Protein AF-A0A1D8AYX7-F1 (afdb_monomer_lite)

pLDDT: mean 80.93, std 10.7, range [40.56, 95.06]

Structure (mmCIF, N/CA/C/O backbone):
data_AF-A0A1D8AYX7-F1
#
_entry.id   AF-A0A1D8AYX7-F1
#
loop_
_atom_site.group_PDB
_atom_site.id
_atom_site.type_symbol
_atom_site.label_atom_id
_atom_site.label_alt_id
_atom_site.label_comp_id
_atom_site.label_asym_id
_atom_site.label_entity_id
_atom_site.label_seq_id
_atom_site.pdbx_PDB_ins_code
_atom_site.Cartn_x
_atom_site.Cartn_y
_atom_site.Cartn_z
_atom_site.occupancy
_atom_site.B_iso_or_equiv
_atom_site.auth_seq_id
_atom_site.auth_comp_id
_atom_site.auth_asym_id
_atom_site.auth_atom_id
_atom_site.pdbx_PDB_model_num
ATOM 1 N N . MET A 1 1 ? 74.520 3.788 -42.242 1.00 41.12 1 MET A N 1
ATOM 2 C CA . MET A 1 1 ? 73.104 3.760 -42.666 1.00 41.12 1 MET A CA 1
ATOM 3 C C . MET A 1 1 ? 72.416 4.980 -42.078 1.00 41.12 1 MET A C 1
ATOM 5 O O . MET A 1 1 ? 72.178 5.016 -40.881 1.00 41.12 1 MET A O 1
ATOM 9 N N . SER A 1 2 ? 72.250 6.028 -42.887 1.00 40.56 2 SER A N 1
ATOM 10 C CA . SER A 1 2 ? 71.724 7.325 -42.449 1.00 40.56 2 SER A CA 1
ATOM 11 C C . SER A 1 2 ? 70.197 7.287 -42.469 1.00 40.56 2 SER A C 1
ATOM 13 O O . SER A 1 2 ? 69.598 7.202 -43.539 1.00 40.56 2 SER A O 1
ATOM 15 N N . THR A 1 3 ? 69.560 7.305 -41.300 1.00 48.16 3 THR A N 1
ATOM 16 C CA . THR A 1 3 ? 68.116 7.530 -41.184 1.00 48.16 3 THR A CA 1
ATOM 17 C C . THR A 1 3 ? 67.855 9.008 -41.461 1.00 48.16 3 THR A C 1
ATOM 19 O O . THR A 1 3 ? 68.139 9.860 -40.616 1.00 48.16 3 THR A O 1
ATOM 22 N N . ALA A 1 4 ? 67.376 9.324 -42.665 1.00 55.97 4 ALA A N 1
ATOM 23 C CA . ALA A 1 4 ? 67.002 10.683 -43.041 1.00 55.97 4 ALA A CA 1
ATOM 24 C C . ALA A 1 4 ? 66.008 11.254 -42.014 1.00 55.97 4 ALA A C 1
ATOM 26 O O . ALA A 1 4 ? 64.982 10.636 -41.723 1.00 55.97 4 ALA A O 1
ATOM 27 N N . LYS A 1 5 ? 66.333 12.416 -41.431 1.00 57.06 5 LYS A N 1
ATOM 28 C CA . LYS A 1 5 ? 65.444 13.100 -40.485 1.00 57.06 5 LYS A CA 1
ATOM 29 C C . LYS A 1 5 ? 64.142 13.473 -41.211 1.00 57.06 5 LYS A C 1
ATOM 31 O O . LYS A 1 5 ? 64.224 14.077 -42.282 1.00 57.06 5 LYS A O 1
ATOM 36 N N . PRO A 1 6 ? 62.962 13.138 -40.658 1.00 64.25 6 PRO A N 1
ATOM 37 C CA . PRO A 1 6 ? 61.691 13.501 -41.268 1.00 64.25 6 PRO A CA 1
ATOM 38 C C . PRO A 1 6 ? 61.581 15.024 -41.376 1.00 64.25 6 PRO A C 1
ATOM 40 O O . PRO A 1 6 ? 61.942 15.756 -40.453 1.00 64.25 6 PRO A O 1
ATOM 43 N N . THR A 1 7 ? 61.103 15.500 -42.523 1.00 76.88 7 THR A N 1
ATOM 44 C CA . THR A 1 7 ? 60.870 16.924 -42.775 1.00 76.88 7 THR A CA 1
ATOM 45 C C . THR A 1 7 ? 59.767 17.457 -41.855 1.00 76.88 7 THR A C 1
ATOM 47 O O . THR A 1 7 ? 58.828 16.739 -41.511 1.00 76.88 7 THR A O 1
ATOM 50 N N . LEU A 1 8 ? 59.848 18.739 -41.479 1.00 71.75 8 LEU A N 1
ATOM 51 C CA . LEU A 1 8 ? 58.843 19.420 -40.642 1.00 71.75 8 LEU A CA 1
ATOM 52 C C . LEU A 1 8 ? 57.409 19.261 -41.182 1.00 71.75 8 LEU A C 1
ATOM 54 O O . LEU A 1 8 ? 56.466 19.111 -40.412 1.00 71.75 8 LEU A O 1
ATOM 58 N N . LEU A 1 9 ? 57.252 19.218 -42.508 1.00 71.88 9 LEU A N 1
ATOM 59 C CA . LEU A 1 9 ? 55.970 18.989 -43.178 1.00 71.88 9 LEU A CA 1
ATOM 60 C C . LEU A 1 9 ? 55.400 17.581 -42.903 1.00 71.88 9 LEU A C 1
ATOM 62 O O . LEU A 1 9 ? 54.203 17.428 -42.658 1.00 71.88 9 LEU A O 1
ATOM 66 N N . ALA A 1 10 ? 56.255 16.553 -42.898 1.00 72.94 10 ALA A N 1
ATOM 67 C CA . ALA A 1 10 ? 55.853 15.183 -42.582 1.00 72.94 10 ALA A CA 1
ATOM 68 C C . ALA A 1 10 ? 55.445 15.047 -41.107 1.00 72.94 10 ALA A C 1
ATOM 70 O O . ALA A 1 10 ? 54.454 14.390 -40.797 1.00 72.94 10 ALA A O 1
ATOM 71 N N . GLN A 1 11 ? 56.155 15.735 -40.206 1.00 72.25 11 GLN A N 1
ATOM 72 C CA . GLN A 1 11 ? 55.809 15.782 -38.783 1.00 72.25 11 GLN A CA 1
ATOM 73 C C . GLN A 1 11 ? 54.481 16.510 -38.532 1.00 72.25 11 GLN A C 1
ATOM 75 O O . GLN A 1 11 ? 53.678 16.032 -37.738 1.00 72.25 11 GLN A O 1
ATOM 80 N N . ALA A 1 12 ? 54.214 17.620 -39.229 1.00 66.75 12 ALA A N 1
ATOM 81 C CA . ALA A 1 12 ? 52.954 18.358 -39.111 1.00 66.75 12 ALA A CA 1
ATOM 82 C C . ALA A 1 12 ? 51.746 17.544 -39.613 1.00 66.75 12 ALA A C 1
ATOM 84 O O . ALA A 1 12 ? 50.696 17.535 -38.973 1.00 66.75 12 ALA A O 1
ATOM 85 N N . THR A 1 13 ? 51.914 16.808 -40.716 1.00 75.75 13 THR A N 1
ATOM 86 C CA . THR A 1 13 ? 50.860 15.942 -41.273 1.00 75.75 13 THR A CA 1
ATOM 87 C C . THR A 1 13 ? 50.547 14.772 -40.333 1.00 75.75 13 THR A C 1
ATOM 89 O O . THR A 1 13 ? 49.382 14.481 -40.072 1.00 75.75 13 THR A O 1
ATOM 92 N N . ASP A 1 14 ? 51.576 14.138 -39.760 1.00 74.62 14 ASP A N 1
ATOM 93 C CA . ASP A 1 14 ? 51.423 13.070 -38.762 1.00 74.62 14 ASP A CA 1
ATOM 94 C C . ASP A 1 14 ? 50.728 13.569 -37.480 1.00 74.62 14 ASP A C 1
ATOM 96 O O . ASP A 1 14 ? 49.825 12.915 -36.959 1.00 74.62 14 ASP A O 1
ATOM 100 N N . LEU A 1 15 ? 51.073 14.772 -37.007 1.00 67.94 15 LEU A N 1
ATOM 101 C CA . LEU A 1 15 ? 50.408 15.414 -35.867 1.00 67.94 15 LEU A CA 1
ATOM 102 C C . LEU A 1 15 ? 48.930 15.700 -36.150 1.00 67.94 15 LEU A C 1
ATOM 104 O O . LEU A 1 15 ? 48.087 15.461 -35.288 1.00 67.94 15 LEU A O 1
ATOM 108 N N . GLN A 1 16 ? 48.596 16.152 -37.359 1.00 73.06 16 GLN A N 1
ATOM 109 C CA . GLN A 1 16 ? 47.212 16.392 -37.763 1.00 73.06 16 GLN A CA 1
ATOM 110 C C . GLN A 1 16 ? 46.400 15.090 -37.814 1.00 73.06 16 GLN A C 1
ATOM 112 O O . GLN A 1 16 ? 45.280 15.048 -37.304 1.00 73.06 16 GLN A O 1
ATOM 117 N N . VAL A 1 17 ? 46.974 14.005 -38.345 1.00 78.56 17 VAL A N 1
ATOM 118 C CA . VAL A 1 17 ? 46.347 12.671 -38.323 1.00 78.56 17 VAL A CA 1
ATOM 119 C C . VAL A 1 17 ? 46.131 12.194 -36.884 1.00 78.56 17 VAL A C 1
ATOM 121 O O . VAL A 1 17 ? 45.038 11.735 -36.549 1.00 78.56 17 VAL A O 1
ATOM 124 N N . LYS A 1 18 ? 47.126 12.360 -36.006 1.00 69.69 18 LYS A N 1
ATOM 125 C CA . LYS A 1 18 ? 47.025 11.992 -34.584 1.00 69.69 18 LYS A CA 1
ATOM 126 C C . LYS A 1 18 ? 45.984 12.819 -33.831 1.00 69.69 18 LYS A C 1
ATOM 128 O O . LYS A 1 18 ? 45.221 12.254 -33.055 1.00 69.69 18 LYS A O 1
ATOM 133 N N . LEU A 1 19 ? 45.888 14.125 -34.085 1.00 62.53 19 LEU A N 1
ATOM 134 C CA . LEU A 1 19 ? 44.864 14.990 -33.485 1.00 62.53 19 LEU A CA 1
ATOM 135 C C . LEU A 1 19 ? 43.448 14.594 -33.927 1.00 62.53 19 LEU A C 1
ATOM 137 O O . LEU A 1 19 ? 42.539 14.547 -33.100 1.00 62.53 19 LEU A O 1
ATOM 141 N N . VAL A 1 20 ? 43.259 14.231 -35.200 1.00 76.06 20 VAL A N 1
ATOM 142 C CA . VAL A 1 20 ? 41.979 13.696 -35.698 1.00 76.06 20 VAL A CA 1
ATOM 143 C C . VAL A 1 20 ? 41.639 12.361 -35.026 1.00 76.06 20 VAL A C 1
ATOM 145 O O . VAL A 1 20 ? 40.491 12.146 -34.637 1.00 76.06 20 VAL A O 1
ATOM 148 N N . GLN A 1 21 ? 42.625 11.479 -34.838 1.00 71.44 21 GLN A N 1
ATOM 149 C CA . GLN A 1 21 ? 42.438 10.201 -34.141 1.00 71.44 21 GLN A CA 1
ATOM 150 C C . GLN A 1 21 ? 42.090 10.385 -32.657 1.00 71.44 21 GLN A C 1
ATOM 152 O O . GLN A 1 21 ? 41.195 9.700 -32.162 1.00 71.44 21 GLN A O 1
ATOM 157 N N . ILE A 1 22 ? 42.737 11.325 -31.960 1.00 64.75 22 ILE A N 1
ATOM 158 C CA . ILE A 1 22 ? 42.430 11.663 -30.561 1.00 64.75 22 ILE A CA 1
ATOM 159 C C . ILE A 1 22 ? 41.013 12.232 -30.453 1.00 64.75 22 ILE A C 1
ATOM 161 O O . ILE A 1 22 ? 40.221 11.726 -29.662 1.00 64.75 22 ILE A O 1
ATOM 165 N N . GLY A 1 23 ? 40.641 13.189 -31.310 1.00 65.19 23 GLY A N 1
ATOM 166 C CA . GLY A 1 23 ? 39.284 13.742 -31.324 1.00 65.19 23 GLY A CA 1
ATOM 167 C C . GLY A 1 23 ? 38.208 12.695 -31.649 1.00 65.19 23 GLY A C 1
ATOM 168 O O . GLY A 1 23 ? 37.105 12.737 -31.104 1.00 65.19 23 GLY A O 1
ATOM 169 N N . ALA A 1 24 ? 38.517 11.708 -32.496 1.00 70.69 24 ALA A N 1
ATOM 170 C CA . ALA A 1 24 ? 37.632 10.570 -32.746 1.00 70.69 24 ALA A CA 1
ATOM 171 C C . ALA A 1 24 ? 37.541 9.620 -31.535 1.00 70.69 24 ALA A C 1
ATOM 173 O O . ALA A 1 24 ? 36.460 9.113 -31.230 1.00 70.69 24 ALA A O 1
ATOM 174 N N . ALA A 1 25 ? 38.648 9.391 -30.824 1.00 65.62 25 ALA A N 1
ATOM 175 C CA . ALA A 1 25 ? 38.685 8.573 -29.614 1.00 65.62 25 ALA A CA 1
ATOM 176 C C . ALA A 1 25 ? 37.918 9.219 -28.445 1.00 65.62 25 ALA A C 1
ATOM 178 O O . ALA A 1 25 ? 37.190 8.520 -27.740 1.00 65.62 25 ALA A O 1
ATOM 179 N N . GLU A 1 26 ? 38.017 10.539 -28.273 1.00 70.25 26 GLU A N 1
ATOM 180 C CA . GLU A 1 26 ? 37.258 11.303 -27.274 1.00 70.25 26 GLU A CA 1
ATOM 181 C C . GLU A 1 26 ? 35.754 11.259 -27.555 1.00 70.25 26 GLU A C 1
ATOM 183 O O . GLU A 1 26 ? 34.985 10.852 -26.684 1.00 70.25 26 GLU A O 1
ATOM 188 N N . LYS A 1 27 ? 35.335 11.524 -28.800 1.00 72.94 27 LYS A N 1
ATOM 189 C CA . LYS A 1 27 ? 33.930 11.364 -29.217 1.00 72.94 27 LYS A CA 1
ATOM 190 C C . LYS A 1 27 ? 33.418 9.940 -28.994 1.00 72.94 27 LYS A C 1
ATOM 192 O O . LYS A 1 27 ? 32.298 9.743 -28.527 1.00 72.94 27 LYS A O 1
ATOM 197 N N . ASN A 1 28 ? 34.235 8.925 -29.282 1.00 71.75 28 ASN A N 1
ATOM 198 C CA . ASN A 1 28 ? 33.885 7.530 -29.007 1.00 71.75 28 ASN A CA 1
ATOM 199 C C . ASN A 1 28 ? 33.747 7.247 -27.504 1.00 71.75 28 ASN A C 1
ATOM 201 O O . ASN A 1 28 ? 32.859 6.493 -27.106 1.00 71.75 28 ASN A O 1
ATOM 205 N N . LYS A 1 29 ? 34.591 7.847 -26.659 1.00 75.56 29 LYS A N 1
ATOM 206 C CA . LYS A 1 29 ? 34.507 7.722 -25.198 1.00 75.56 29 LYS A CA 1
ATOM 207 C C . LYS A 1 29 ? 33.228 8.360 -24.650 1.00 75.56 29 LYS A C 1
ATOM 209 O O . LYS A 1 29 ? 32.549 7.723 -23.845 1.00 75.56 29 LYS A O 1
ATOM 214 N N . GLU A 1 30 ? 32.879 9.562 -25.102 1.00 75.12 30 GLU A N 1
ATOM 215 C CA . GLU A 1 30 ? 31.631 10.250 -24.736 1.00 75.12 30 GLU A CA 1
ATOM 216 C C . GLU A 1 30 ? 30.402 9.441 -25.156 1.00 75.12 30 GLU A C 1
ATOM 218 O O . GLU A 1 30 ? 29.506 9.190 -24.348 1.00 75.12 30 GLU A O 1
ATOM 223 N N . LEU A 1 31 ? 30.401 8.933 -26.392 1.00 70.44 31 LEU A N 1
ATOM 224 C CA . LEU A 1 31 ? 29.359 8.040 -26.890 1.00 70.44 31 LEU A CA 1
ATOM 225 C C . LEU A 1 31 ? 29.221 6.794 -26.008 1.00 70.44 31 LEU A C 1
ATOM 227 O O . LEU A 1 31 ? 28.112 6.447 -25.611 1.00 70.44 31 LEU A O 1
ATOM 231 N N . LEU A 1 32 ? 30.326 6.133 -25.648 1.00 72.81 32 LEU A N 1
ATOM 232 C CA . LEU A 1 32 ? 30.302 4.956 -24.772 1.00 72.81 32 LEU A CA 1
ATOM 233 C C . LEU A 1 32 ? 29.752 5.262 -23.374 1.00 72.81 32 LEU A C 1
ATOM 235 O O . LEU A 1 32 ? 29.023 4.436 -22.824 1.00 72.81 32 LEU A O 1
ATOM 239 N N . GLN A 1 33 ? 30.079 6.418 -22.793 1.00 78.62 33 GLN A N 1
ATOM 240 C CA . GLN A 1 33 ? 29.494 6.835 -21.516 1.00 78.62 33 GLN A CA 1
ATOM 241 C C . GLN A 1 33 ? 27.989 7.070 -21.643 1.00 78.62 33 GLN A C 1
ATOM 243 O O . GLN A 1 33 ? 27.224 6.560 -20.824 1.00 78.62 33 GLN A O 1
ATOM 248 N N . HIS A 1 34 ? 27.557 7.754 -22.702 1.00 77.25 34 HIS A N 1
ATOM 249 C CA . HIS A 1 34 ? 26.141 7.959 -22.971 1.00 77.25 34 HIS A CA 1
ATOM 250 C C . HIS A 1 34 ? 25.399 6.623 -23.151 1.00 77.25 34 HIS A C 1
ATOM 252 O O . HIS A 1 34 ? 24.359 6.408 -22.535 1.00 77.25 34 HIS A O 1
ATOM 258 N N . PHE A 1 35 ? 25.971 5.671 -23.898 1.00 73.31 35 PHE A N 1
ATOM 259 C CA . PHE A 1 35 ? 25.395 4.332 -24.076 1.00 73.31 35 PHE A CA 1
ATOM 260 C C . PHE A 1 35 ? 25.250 3.553 -22.776 1.00 73.31 35 PHE A C 1
ATOM 262 O O . PHE A 1 35 ? 24.242 2.872 -22.590 1.00 73.31 35 PHE A O 1
ATOM 269 N N . LYS A 1 36 ? 26.233 3.646 -21.877 1.00 78.06 36 LYS A N 1
ATOM 270 C CA . LYS A 1 36 ? 26.125 3.037 -20.547 1.00 78.06 36 LYS A CA 1
ATOM 271 C C . LYS A 1 36 ? 24.955 3.633 -19.764 1.00 78.06 36 LYS A C 1
ATOM 273 O O . LYS A 1 36 ? 24.206 2.872 -19.159 1.00 78.06 36 LYS A O 1
ATOM 278 N N . GLY A 1 37 ? 24.768 4.953 -19.834 1.00 81.88 37 GLY A N 1
ATOM 279 C CA . GLY A 1 37 ? 23.619 5.638 -19.237 1.00 81.88 37 GLY A CA 1
ATOM 280 C C . GLY A 1 37 ? 22.288 5.140 -19.801 1.00 81.88 37 GLY A C 1
ATOM 281 O O . GLY A 1 37 ? 21.436 4.685 -19.046 1.00 81.88 37 GLY A O 1
ATOM 282 N N . VAL A 1 38 ? 22.149 5.115 -21.130 1.00 79.44 38 VAL A N 1
ATOM 283 C CA . VAL A 1 38 ? 20.941 4.606 -21.803 1.00 79.44 38 VAL A CA 1
ATOM 284 C C . VAL A 1 38 ? 20.645 3.156 -21.419 1.00 79.44 38 VAL A C 1
ATOM 286 O O . VAL A 1 38 ? 19.501 2.804 -21.144 1.00 79.44 38 VAL A O 1
ATOM 289 N N . HIS A 1 39 ? 21.666 2.298 -21.392 1.00 77.00 39 HIS A N 1
ATOM 290 C CA . HIS A 1 39 ? 21.497 0.897 -21.021 1.00 77.00 39 HIS A CA 1
ATOM 291 C C . HIS A 1 39 ? 20.994 0.743 -19.581 1.00 77.00 39 HIS A C 1
ATOM 293 O O . HIS A 1 39 ? 20.045 -0.006 -19.347 1.00 77.00 39 HIS A O 1
ATOM 299 N N . ALA A 1 40 ? 21.595 1.479 -18.641 1.00 81.94 40 ALA A N 1
ATOM 300 C CA . ALA A 1 40 ? 21.188 1.476 -17.242 1.00 81.94 40 ALA A CA 1
ATOM 301 C C . ALA A 1 40 ? 19.735 1.952 -17.077 1.00 81.94 40 ALA A C 1
ATOM 303 O O . ALA A 1 40 ? 18.941 1.269 -16.433 1.00 81.94 40 ALA A O 1
ATOM 304 N N . SER A 1 41 ? 19.355 3.054 -17.729 1.00 83.38 41 SER A N 1
ATOM 305 C CA . SER A 1 41 ? 17.983 3.570 -17.693 1.00 83.38 41 SER A CA 1
ATOM 306 C C . SER A 1 41 ? 16.975 2.604 -18.328 1.00 83.38 41 SER A C 1
ATOM 308 O O . SER A 1 41 ? 15.917 2.357 -17.757 1.00 83.38 41 SER A O 1
ATOM 310 N N . LEU A 1 42 ? 17.299 1.975 -19.466 1.00 77.94 42 LEU A N 1
ATOM 311 C CA . LEU A 1 42 ? 16.446 0.941 -20.075 1.00 77.94 42 LEU A CA 1
ATOM 312 C C . LEU A 1 42 ? 16.227 -0.253 -19.144 1.00 77.94 42 LEU A C 1
ATOM 314 O O . LEU A 1 42 ? 15.136 -0.822 -19.114 1.00 77.94 42 LEU A O 1
ATOM 318 N N . GLN A 1 43 ? 17.268 -0.671 -18.426 1.00 80.69 43 GLN A N 1
ATOM 319 C CA . GLN A 1 43 ? 17.162 -1.752 -17.456 1.00 80.69 43 GLN A CA 1
ATOM 320 C C . GLN A 1 43 ? 16.293 -1.337 -16.268 1.00 80.69 43 GLN A C 1
ATOM 322 O O . GLN A 1 43 ? 15.377 -2.073 -15.918 1.00 80.69 43 GLN A O 1
ATOM 327 N N . GLN A 1 44 ? 16.495 -0.133 -15.734 1.00 87.12 44 GLN A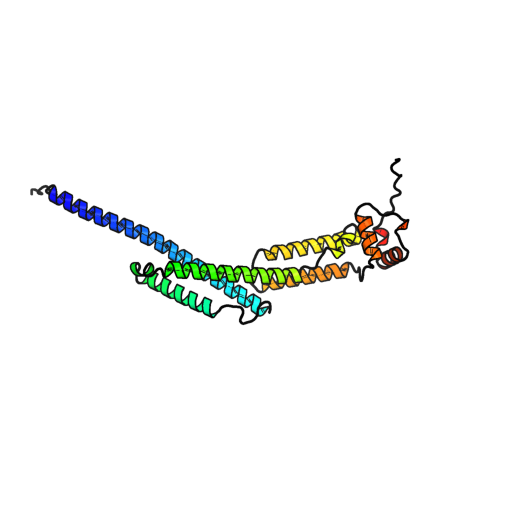 N 1
ATOM 328 C CA . GLN A 1 44 ? 15.674 0.417 -14.657 1.00 87.12 44 GLN A CA 1
ATOM 329 C C . GLN A 1 44 ? 14.189 0.495 -15.037 1.00 87.12 44 GLN A C 1
ATOM 331 O O . GLN A 1 44 ? 13.340 0.046 -14.272 1.00 87.12 44 GLN A O 1
ATOM 336 N N . HIS A 1 45 ? 13.861 1.011 -16.224 1.00 81.38 45 HIS A N 1
ATOM 337 C CA . HIS A 1 45 ? 12.476 1.079 -16.704 1.00 81.38 45 HIS A CA 1
ATOM 338 C C . HIS A 1 45 ? 11.846 -0.299 -16.870 1.00 81.38 45 HIS A C 1
ATOM 340 O O . HIS A 1 45 ? 10.661 -0.473 -16.586 1.00 81.38 45 HIS A O 1
ATOM 346 N N . PHE A 1 46 ? 12.626 -1.280 -17.326 1.00 79.31 46 PHE A N 1
ATOM 347 C CA . PHE A 1 46 ? 12.151 -2.649 -17.484 1.00 79.31 46 PHE A CA 1
ATOM 348 C C . PHE A 1 46 ? 11.810 -3.289 -16.137 1.00 79.31 46 PHE A C 1
ATOM 350 O O . PHE A 1 46 ? 10.704 -3.807 -15.998 1.00 79.31 46 PHE A O 1
ATOM 357 N N . GLU A 1 47 ? 12.717 -3.210 -15.158 1.00 84.94 47 GLU A N 1
ATOM 358 C CA . GLU A 1 47 ? 12.471 -3.740 -13.811 1.00 84.94 47 GLU A CA 1
ATOM 359 C C . GLU A 1 47 ? 11.299 -3.009 -13.149 1.00 84.94 47 GLU A C 1
ATOM 361 O O . GLU A 1 47 ? 10.342 -3.650 -12.733 1.00 84.94 47 GLU A O 1
ATOM 366 N N . ARG A 1 48 ? 11.277 -1.669 -13.193 1.00 86.12 48 ARG A N 1
ATOM 367 C CA . ARG A 1 48 ? 10.168 -0.870 -12.645 1.00 86.12 48 ARG A CA 1
ATOM 368 C C . ARG A 1 48 ? 8.819 -1.255 -13.255 1.00 86.12 48 ARG A C 1
ATOM 370 O O . ARG A 1 48 ? 7.830 -1.385 -12.543 1.00 86.12 48 ARG A O 1
ATOM 377 N N . THR A 1 49 ? 8.758 -1.418 -14.577 1.00 82.31 49 THR A N 1
ATOM 378 C CA . THR A 1 49 ? 7.514 -1.804 -15.258 1.00 82.31 49 THR A CA 1
ATOM 379 C C . THR A 1 49 ? 7.095 -3.217 -14.870 1.00 82.31 49 THR A C 1
ATOM 381 O O . THR A 1 49 ? 5.908 -3.461 -14.689 1.00 82.31 49 THR A O 1
ATOM 384 N N . LYS A 1 50 ? 8.050 -4.144 -14.752 1.00 84.00 50 LYS A N 1
ATOM 385 C CA . LYS A 1 50 ? 7.783 -5.517 -14.326 1.00 84.00 50 LYS A CA 1
ATOM 386 C C . LYS A 1 50 ? 7.230 -5.547 -12.900 1.00 84.00 50 LYS A C 1
ATOM 388 O O . LYS A 1 50 ? 6.152 -6.091 -12.710 1.00 84.00 50 LYS A O 1
ATOM 393 N N . ASP A 1 51 ? 7.882 -4.875 -11.956 1.00 88.62 51 ASP A N 1
ATOM 394 C CA . ASP A 1 51 ? 7.432 -4.804 -10.561 1.00 88.62 51 ASP A CA 1
ATOM 395 C C . ASP A 1 51 ? 6.013 -4.225 -10.446 1.00 88.62 51 ASP A C 1
ATOM 397 O O . ASP A 1 51 ? 5.183 -4.724 -9.686 1.00 88.62 51 ASP A O 1
ATOM 401 N N . LEU A 1 52 ? 5.703 -3.188 -11.234 1.00 87.69 52 LEU A N 1
ATOM 402 C CA . LEU A 1 52 ? 4.368 -2.589 -11.278 1.00 87.69 52 LEU A CA 1
ATOM 403 C C . LEU A 1 52 ? 3.323 -3.520 -11.904 1.00 87.69 52 LEU A C 1
ATOM 405 O O . LEU A 1 52 ? 2.172 -3.502 -11.477 1.00 87.69 52 LEU A O 1
ATOM 409 N N . LEU A 1 53 ? 3.689 -4.323 -12.904 1.00 86.19 53 LEU A N 1
ATOM 410 C CA . LEU A 1 53 ? 2.786 -5.333 -13.458 1.00 86.19 53 LEU A CA 1
ATOM 411 C C . LEU A 1 53 ? 2.505 -6.435 -12.447 1.00 86.19 53 LEU A C 1
ATOM 413 O O . LEU A 1 53 ? 1.339 -6.738 -12.229 1.00 86.19 53 LEU A O 1
ATOM 417 N N . ASP A 1 54 ? 3.544 -6.963 -11.804 1.00 89.56 54 ASP A N 1
ATOM 418 C CA . ASP A 1 54 ? 3.417 -8.011 -10.792 1.00 89.56 54 ASP A CA 1
ATOM 419 C C . ASP A 1 54 ? 2.549 -7.501 -9.619 1.00 89.56 54 ASP A C 1
ATOM 421 O O . ASP A 1 54 ? 1.624 -8.177 -9.171 1.00 89.56 54 ASP A O 1
ATOM 425 N N . THR A 1 55 ? 2.757 -6.247 -9.191 1.00 92.12 55 THR A N 1
ATOM 426 C CA . THR A 1 55 ? 1.889 -5.560 -8.213 1.00 92.12 55 THR A CA 1
ATOM 427 C C . THR A 1 55 ? 0.452 -5.434 -8.721 1.00 92.12 55 THR A C 1
ATOM 429 O O . THR A 1 55 ? -0.502 -5.665 -7.983 1.00 92.12 55 THR A O 1
ATOM 432 N N . GLY A 1 56 ? 0.279 -5.052 -9.985 1.00 90.00 56 GLY A N 1
ATOM 433 C CA . GLY A 1 56 ? -1.023 -4.899 -10.617 1.00 90.00 56 GLY A CA 1
ATOM 434 C C . GLY A 1 56 ? -1.815 -6.203 -10.682 1.00 90.00 56 GLY A C 1
ATOM 435 O O . GLY A 1 56 ? -3.005 -6.201 -10.384 1.00 90.00 56 GLY A O 1
ATOM 436 N N . GLU A 1 57 ? -1.151 -7.309 -11.015 1.00 89.56 57 GLU A N 1
ATOM 437 C CA . GLU A 1 57 ? -1.730 -8.655 -11.010 1.00 89.56 57 GLU A CA 1
ATOM 438 C C . GLU A 1 57 ? -2.119 -9.091 -9.594 1.00 89.56 57 GLU A C 1
ATOM 440 O O . GLU A 1 57 ? -3.208 -9.627 -9.398 1.00 89.56 57 GLU A O 1
ATOM 445 N N . LEU A 1 58 ? -1.288 -8.800 -8.585 1.00 93.19 58 LEU A N 1
ATOM 446 C CA . LEU A 1 58 ? -1.645 -9.040 -7.184 1.00 93.19 58 LEU A CA 1
ATOM 447 C C . LEU A 1 58 ? -2.900 -8.251 -6.780 1.00 93.19 58 LEU A C 1
ATOM 449 O O . LEU A 1 58 ? -3.829 -8.816 -6.209 1.00 93.19 58 LEU A O 1
ATOM 453 N N . LEU A 1 59 ? -2.968 -6.957 -7.102 1.00 92.69 59 LEU A N 1
ATOM 454 C CA . LEU A 1 59 ? -4.149 -6.136 -6.811 1.00 92.69 59 LEU A CA 1
ATOM 455 C C . LEU A 1 59 ? -5.399 -6.639 -7.556 1.00 92.69 59 LEU A C 1
ATOM 457 O O . LEU A 1 59 ? -6.492 -6.600 -6.994 1.00 92.69 59 LEU A O 1
ATOM 461 N N . GLU A 1 60 ? -5.249 -7.127 -8.791 1.00 92.44 60 GLU A N 1
ATOM 462 C CA . GLU A 1 60 ? -6.330 -7.730 -9.586 1.00 92.44 60 GLU A CA 1
ATOM 463 C C . GLU A 1 60 ? -6.838 -9.030 -8.938 1.00 92.44 60 GLU A C 1
ATOM 465 O O . GLU A 1 60 ? -8.047 -9.223 -8.813 1.00 92.44 60 GLU A O 1
ATOM 470 N N . ASN A 1 61 ? -5.934 -9.888 -8.451 1.00 92.00 61 ASN A N 1
ATOM 471 C CA . ASN A 1 61 ? -6.270 -11.150 -7.778 1.00 92.00 61 ASN A CA 1
ATOM 472 C C . ASN A 1 61 ? -7.017 -10.952 -6.451 1.00 92.00 61 ASN A C 1
ATOM 474 O O . ASN A 1 61 ? -7.816 -11.804 -6.067 1.00 92.00 61 ASN A O 1
ATOM 478 N N . HIS A 1 62 ? -6.776 -9.836 -5.756 1.00 92.62 62 HIS A N 1
ATOM 479 C CA . HIS A 1 62 ? -7.535 -9.440 -4.560 1.00 92.62 62 HIS A CA 1
ATOM 480 C C . HIS A 1 62 ? -8.757 -8.570 -4.887 1.00 92.62 62 HIS A C 1
ATOM 482 O O . HIS A 1 62 ? -9.327 -7.968 -3.980 1.00 92.62 62 HIS A O 1
ATOM 488 N N . GLU A 1 63 ? -9.154 -8.496 -6.163 1.00 92.69 63 GLU A N 1
ATOM 489 C CA . GLU A 1 63 ? -10.329 -7.759 -6.650 1.00 92.69 63 GLU A CA 1
ATOM 490 C C . GLU A 1 63 ? -10.301 -6.254 -6.320 1.00 92.69 63 GLU A C 1
ATOM 492 O O . GLU A 1 63 ? -11.331 -5.582 -6.308 1.00 92.69 63 GLU A O 1
ATOM 497 N N . LEU A 1 64 ? -9.109 -5.692 -6.082 1.00 91.81 64 LEU A N 1
ATOM 498 C CA . LEU A 1 64 ? -8.929 -4.268 -5.776 1.00 91.81 64 LEU A CA 1
ATOM 499 C C . LEU A 1 64 ? -8.905 -3.399 -7.033 1.00 91.81 64 LEU A C 1
ATOM 501 O O . LEU A 1 64 ? -9.093 -2.185 -6.960 1.00 91.81 64 LEU A O 1
ATOM 505 N N . VAL A 1 65 ? -8.670 -4.014 -8.192 1.00 90.62 65 VAL A N 1
ATOM 506 C CA . VAL A 1 65 ? -8.753 -3.368 -9.501 1.00 90.62 65 VAL A CA 1
ATOM 507 C C . VAL A 1 65 ? -9.517 -4.242 -10.497 1.00 90.62 65 VAL A C 1
ATOM 509 O O . VAL A 1 65 ? -9.412 -5.467 -10.446 1.00 90.62 65 VAL A O 1
ATOM 512 N N . PRO A 1 66 ? -10.258 -3.640 -11.445 1.00 86.94 66 PRO A N 1
ATOM 513 C CA . PRO A 1 66 ? -10.845 -4.374 -12.562 1.00 86.94 66 PRO A CA 1
ATOM 514 C C . PRO A 1 66 ? -9.783 -5.062 -13.431 1.00 86.94 66 PRO A C 1
ATOM 516 O O . PRO A 1 66 ? -8.690 -4.527 -13.614 1.00 86.94 66 PRO A O 1
ATOM 519 N N . LYS A 1 67 ? -10.141 -6.179 -14.078 1.00 80.69 67 LYS A N 1
ATOM 520 C CA . LYS A 1 67 ? -9.235 -6.940 -14.968 1.00 80.69 67 LYS A CA 1
ATOM 521 C C . LYS A 1 67 ? -8.663 -6.123 -16.138 1.00 80.69 67 LYS A C 1
ATOM 523 O O . LYS A 1 67 ? -7.549 -6.366 -16.601 1.00 80.69 67 LYS A O 1
ATOM 528 N N . ASP A 1 68 ? -9.395 -5.098 -16.569 1.00 80.88 68 ASP A N 1
ATOM 529 C CA . ASP A 1 68 ? -9.001 -4.196 -17.659 1.00 80.88 68 ASP A CA 1
ATOM 530 C C . ASP A 1 68 ? -8.286 -2.922 -17.175 1.00 80.88 68 ASP A C 1
ATOM 532 O O . ASP A 1 68 ? -7.990 -2.023 -17.964 1.00 80.88 68 ASP A O 1
ATOM 536 N N . PHE A 1 69 ? -7.999 -2.814 -15.874 1.00 83.00 69 PHE A N 1
ATOM 537 C CA . PHE A 1 69 ? -7.347 -1.638 -15.299 1.00 83.00 69 PHE A CA 1
ATOM 538 C C . PHE A 1 69 ? -5.912 -1.463 -15.802 1.00 83.00 69 PHE A C 1
ATOM 540 O O . PHE A 1 69 ? -5.436 -0.340 -15.998 1.00 83.00 69 PHE A O 1
ATOM 547 N N . LEU A 1 70 ? -5.214 -2.580 -16.021 1.00 79.94 70 LEU A N 1
ATOM 548 C CA . LEU A 1 70 ? -3.848 -2.570 -16.516 1.00 79.94 70 LEU A CA 1
ATOM 549 C C . LEU A 1 70 ? -3.831 -2.157 -17.992 1.00 79.94 70 LEU A C 1
ATOM 551 O O . LEU A 1 70 ? -4.437 -2.831 -18.827 1.00 79.94 70 LEU A O 1
ATOM 555 N N . PRO A 1 71 ? -3.070 -1.115 -18.379 1.00 81.19 71 PRO A N 1
ATOM 556 C CA . PRO A 1 71 ? -2.925 -0.709 -19.771 1.00 81.19 71 PRO A CA 1
ATOM 557 C C . PRO A 1 71 ? -1.974 -1.665 -20.514 1.00 81.19 71 PRO A C 1
ATOM 559 O O . PRO A 1 71 ? -0.944 -1.248 -21.054 1.00 81.19 71 PRO A O 1
ATOM 562 N N . ARG A 1 72 ? -2.316 -2.962 -20.560 1.00 79.12 72 ARG A N 1
ATOM 563 C CA . ARG A 1 72 ? -1.493 -4.063 -21.097 1.00 79.12 72 ARG A CA 1
ATOM 564 C C . ARG A 1 72 ? -1.009 -3.774 -22.524 1.00 79.12 72 ARG A C 1
ATOM 566 O O . ARG A 1 72 ? 0.126 -4.093 -22.872 1.00 79.12 72 ARG A O 1
ATOM 573 N N . GLY A 1 73 ? -1.823 -3.084 -23.329 1.00 79.94 73 GLY A N 1
ATOM 574 C CA . GLY A 1 73 ? -1.449 -2.620 -24.670 1.00 79.94 73 GLY A CA 1
ATOM 575 C C . GLY A 1 73 ? -0.295 -1.607 -24.680 1.00 79.94 73 GLY A C 1
ATOM 576 O O . GLY A 1 73 ? 0.653 -1.770 -25.451 1.00 79.94 73 GLY A O 1
ATOM 577 N N . LYS A 1 74 ? -0.321 -0.601 -23.792 1.00 80.31 74 LYS A N 1
ATOM 578 C CA . LYS A 1 74 ? 0.764 0.393 -23.664 1.00 80.31 74 LYS A CA 1
ATOM 579 C C . LYS A 1 74 ? 2.047 -0.251 -23.149 1.00 80.31 74 LYS A C 1
ATOM 581 O O . LYS A 1 74 ? 3.117 -0.003 -23.692 1.00 80.31 74 LYS A O 1
ATOM 586 N N . VAL A 1 75 ? 1.922 -1.139 -22.166 1.00 77.94 75 VAL A N 1
ATOM 587 C CA . VAL A 1 75 ? 3.039 -1.913 -21.609 1.00 77.94 75 VAL A CA 1
ATOM 588 C C . VAL A 1 75 ? 3.689 -2.797 -22.678 1.00 77.94 75 VAL A C 1
ATOM 590 O O . VAL A 1 75 ? 4.910 -2.800 -22.827 1.00 77.94 75 VAL A O 1
ATOM 593 N N . SER A 1 76 ? 2.890 -3.517 -23.470 1.00 78.62 76 SER A N 1
ATOM 594 C CA . SER A 1 76 ? 3.387 -4.340 -24.581 1.00 78.62 76 SER A CA 1
ATOM 595 C C . SER A 1 76 ? 4.087 -3.492 -25.648 1.00 78.62 76 SER A C 1
ATOM 597 O O . SER A 1 76 ? 5.168 -3.853 -26.120 1.00 78.62 76 SER A O 1
ATOM 599 N N . GLY A 1 77 ? 3.522 -2.328 -25.987 1.00 80.88 77 GLY A N 1
ATOM 600 C CA . GLY A 1 77 ? 4.145 -1.356 -26.888 1.00 80.88 77 GLY A CA 1
ATOM 601 C C . GLY A 1 77 ? 5.500 -0.862 -26.376 1.00 80.88 77 GLY A C 1
ATOM 602 O O . GLY A 1 77 ? 6.481 -0.876 -27.123 1.00 80.88 77 GLY A O 1
ATOM 603 N N . LEU A 1 78 ? 5.584 -0.514 -25.091 1.00 80.00 78 LEU A N 1
ATOM 604 C CA . LEU A 1 78 ? 6.825 -0.087 -24.452 1.00 80.00 78 LEU A CA 1
ATOM 605 C C . LEU A 1 78 ? 7.868 -1.213 -24.422 1.00 80.00 78 LEU A C 1
ATOM 607 O O . LEU A 1 78 ? 9.014 -0.996 -24.807 1.00 80.00 78 LEU A O 1
ATOM 611 N N . ARG A 1 79 ? 7.472 -2.445 -24.073 1.00 79.25 79 ARG A N 1
ATOM 612 C CA . ARG A 1 79 ? 8.363 -3.619 -24.096 1.00 79.25 79 ARG A CA 1
ATOM 613 C C . ARG A 1 79 ? 8.939 -3.861 -25.495 1.00 79.25 79 ARG A C 1
ATOM 615 O O . ARG A 1 79 ? 10.129 -4.150 -25.620 1.00 79.25 79 ARG A O 1
ATOM 622 N N . LYS A 1 80 ? 8.133 -3.693 -26.551 1.00 82.25 80 LYS A N 1
ATOM 623 C CA . LYS A 1 80 ? 8.608 -3.767 -27.945 1.00 82.25 80 LYS A CA 1
ATOM 624 C C . LYS A 1 80 ? 9.623 -2.662 -28.256 1.00 82.25 80 LYS A C 1
ATOM 626 O O . LYS A 1 80 ? 10.681 -2.969 -28.804 1.00 82.25 80 LYS A O 1
ATOM 631 N N . LYS A 1 81 ? 9.349 -1.406 -27.875 1.00 79.62 81 LYS A N 1
ATOM 632 C CA . LYS A 1 81 ? 10.278 -0.271 -28.062 1.00 79.62 81 LYS A CA 1
ATOM 633 C C . LYS A 1 81 ? 11.608 -0.493 -27.332 1.00 79.62 81 LYS A C 1
ATOM 635 O O . LYS A 1 81 ? 12.664 -0.337 -27.940 1.00 79.62 81 LYS A O 1
ATOM 640 N N . VAL A 1 82 ? 11.563 -0.951 -26.081 1.00 78.50 82 VAL A N 1
ATOM 641 C CA . VAL A 1 82 ? 12.748 -1.315 -25.285 1.00 78.50 82 VAL A CA 1
ATOM 642 C C . VAL A 1 82 ? 13.534 -2.453 -25.942 1.00 78.50 82 VAL A C 1
ATOM 644 O O . VAL A 1 82 ? 14.757 -2.376 -26.037 1.00 78.50 82 VAL A O 1
ATOM 647 N N . GLY A 1 83 ? 12.856 -3.488 -26.450 1.00 77.25 83 GLY A N 1
ATOM 648 C CA . GLY A 1 83 ? 13.496 -4.587 -27.180 1.00 77.25 83 GLY A CA 1
ATOM 649 C C . GLY A 1 83 ? 14.208 -4.120 -28.454 1.00 77.25 83 GLY A C 1
ATOM 650 O O . GLY A 1 83 ? 15.355 -4.497 -28.694 1.00 77.25 83 GLY A O 1
ATOM 651 N N . ILE A 1 84 ? 13.570 -3.238 -29.231 1.00 80.56 84 ILE A N 1
ATOM 652 C CA . ILE A 1 84 ? 14.176 -2.615 -30.418 1.00 80.56 84 ILE A CA 1
ATOM 653 C C . ILE A 1 84 ? 15.402 -1.784 -30.024 1.00 80.56 84 ILE A C 1
ATOM 655 O O . ILE A 1 84 ? 16.438 -1.888 -30.676 1.00 80.56 84 ILE A O 1
ATOM 659 N N . LEU A 1 85 ? 15.320 -0.990 -28.952 1.00 76.62 85 LEU A N 1
ATOM 660 C CA . LEU A 1 85 ? 16.443 -0.181 -28.473 1.00 76.62 85 LEU A CA 1
ATOM 661 C C . LEU A 1 85 ? 17.609 -1.041 -27.973 1.00 76.62 85 LEU A C 1
ATOM 663 O O . LEU A 1 85 ? 18.752 -0.738 -28.305 1.00 76.62 85 LEU A O 1
ATOM 667 N N . ARG A 1 86 ? 17.345 -2.144 -27.259 1.00 75.12 86 ARG A N 1
ATOM 668 C CA . ARG A 1 86 ? 18.382 -3.115 -26.862 1.00 75.12 86 ARG A CA 1
ATOM 669 C C . ARG A 1 86 ? 19.060 -3.750 -28.076 1.00 75.12 86 ARG A C 1
ATOM 671 O O . ARG A 1 86 ? 20.283 -3.823 -28.105 1.00 75.12 86 ARG A O 1
ATOM 678 N N . LYS A 1 87 ? 18.286 -4.143 -29.094 1.00 79.06 87 LYS A N 1
ATOM 679 C CA . LYS A 1 87 ? 18.823 -4.700 -30.345 1.00 79.06 87 LYS A CA 1
ATOM 680 C C . LYS A 1 87 ? 19.678 -3.676 -31.104 1.00 79.06 87 LYS A C 1
ATOM 682 O O . LYS A 1 87 ? 20.791 -3.980 -31.521 1.00 79.06 87 LYS A O 1
ATOM 687 N N . ARG A 1 88 ? 19.213 -2.426 -31.211 1.00 76.81 88 ARG A N 1
ATOM 688 C CA . ARG A 1 88 ? 19.992 -1.321 -31.805 1.00 76.81 88 ARG A CA 1
ATOM 689 C C . ARG A 1 88 ? 21.271 -1.037 -31.018 1.00 76.81 88 ARG A C 1
ATOM 691 O O . ARG A 1 88 ? 22.308 -0.795 -31.625 1.00 76.81 88 ARG A O 1
ATOM 698 N N . LEU A 1 89 ? 21.221 -1.119 -29.689 1.00 72.75 89 LEU A N 1
ATOM 699 C CA . LEU A 1 89 ? 22.389 -0.957 -28.824 1.00 72.75 89 LEU A CA 1
ATOM 700 C C . LEU A 1 89 ? 23.446 -2.047 -29.075 1.00 72.75 89 LEU A C 1
ATOM 702 O O . LEU A 1 89 ? 24.638 -1.739 -29.052 1.00 72.75 89 LEU A O 1
ATOM 706 N N . SER A 1 90 ? 23.030 -3.293 -29.339 1.00 72.56 90 SER A N 1
ATOM 707 C CA . SER A 1 90 ? 23.950 -4.392 -29.662 1.00 72.56 90 SER A CA 1
ATOM 708 C C . SER A 1 90 ? 24.471 -4.363 -31.103 1.00 72.56 90 SER A C 1
ATOM 710 O O . SER A 1 90 ? 25.605 -4.768 -31.333 1.00 72.56 90 SER A O 1
ATOM 712 N N . GLU A 1 91 ? 23.675 -3.888 -32.066 1.00 75.75 91 GLU A N 1
ATOM 713 C CA . GLU A 1 91 ? 23.974 -4.016 -33.503 1.00 75.75 91 GLU A CA 1
ATOM 714 C C . GLU A 1 91 ? 24.531 -2.741 -34.155 1.00 75.75 91 GLU A C 1
ATOM 716 O O . GLU A 1 91 ? 25.309 -2.826 -35.103 1.00 75.75 91 GLU A O 1
ATOM 721 N N . SER A 1 92 ? 24.143 -1.542 -33.706 1.00 65.56 92 SER A N 1
ATOM 722 C CA . SER A 1 92 ? 24.542 -0.284 -34.356 1.00 65.56 92 SER A CA 1
ATOM 723 C C . SER A 1 92 ? 24.466 0.922 -33.420 1.00 65.56 92 SER A C 1
ATOM 725 O O . SER A 1 92 ? 23.426 1.563 -33.261 1.00 65.56 92 SER A O 1
ATOM 727 N N . ARG A 1 93 ? 25.627 1.302 -32.870 1.00 63.81 93 ARG A N 1
ATOM 728 C CA . ARG A 1 93 ? 25.785 2.445 -31.951 1.00 63.81 93 ARG A CA 1
ATOM 729 C C . ARG A 1 93 ? 25.283 3.764 -32.559 1.00 63.81 93 ARG A C 1
ATOM 731 O O . ARG A 1 93 ? 24.551 4.497 -31.911 1.00 63.81 93 ARG A O 1
ATOM 738 N N . SER A 1 94 ? 25.580 4.050 -33.825 1.00 63.59 94 SER A N 1
ATOM 739 C CA . SER A 1 94 ? 25.179 5.306 -34.485 1.00 63.59 94 SER A CA 1
ATOM 740 C C . SER A 1 94 ? 23.664 5.465 -34.700 1.00 63.59 94 SER A C 1
ATOM 742 O O . SER A 1 94 ? 23.187 6.585 -34.857 1.00 63.59 94 SER A O 1
ATOM 744 N N . GLN A 1 95 ? 22.888 4.377 -34.673 1.00 65.50 95 GLN A N 1
ATOM 745 C CA . GLN A 1 95 ? 21.448 4.397 -34.966 1.00 65.50 95 GLN A CA 1
ATOM 746 C C . GLN A 1 95 ? 20.566 4.611 -33.732 1.00 65.50 95 GLN A C 1
ATOM 748 O O . GLN A 1 95 ? 19.359 4.813 -33.857 1.00 65.50 95 GLN A O 1
ATOM 753 N N . LEU A 1 96 ? 21.140 4.564 -32.531 1.00 62.81 96 LEU A N 1
ATOM 754 C CA . LEU A 1 96 ? 20.374 4.661 -31.290 1.00 62.81 96 LEU A CA 1
ATOM 755 C C . LEU A 1 96 ? 19.862 6.085 -31.022 1.00 62.81 96 LEU A C 1
ATOM 757 O O . LEU A 1 96 ? 18.760 6.265 -30.509 1.00 62.81 96 LEU A O 1
ATOM 761 N N . MET A 1 97 ? 20.648 7.082 -31.435 1.00 62.28 97 MET A N 1
ATOM 762 C CA . MET A 1 97 ? 20.304 8.507 -31.349 1.00 62.28 97 MET A CA 1
ATOM 763 C C . MET A 1 97 ? 19.508 8.994 -32.562 1.00 62.28 97 MET A C 1
ATOM 765 O O . MET A 1 97 ? 19.020 10.123 -32.577 1.00 62.28 97 MET A O 1
ATOM 769 N N . ALA A 1 98 ? 19.349 8.151 -33.586 1.00 63.97 98 ALA A N 1
ATOM 770 C CA . ALA A 1 98 ? 18.542 8.502 -34.737 1.00 63.97 98 ALA A CA 1
ATOM 771 C C . ALA A 1 98 ? 17.069 8.656 -34.313 1.00 63.97 98 ALA A C 1
ATOM 773 O O . ALA A 1 98 ? 16.495 7.808 -33.619 1.00 63.97 98 ALA A O 1
ATOM 774 N N . GLN A 1 99 ? 16.457 9.758 -34.755 1.00 63.84 99 GLN A N 1
ATOM 775 C CA . GLN A 1 99 ? 15.021 10.039 -34.624 1.00 63.84 99 GLN A CA 1
ATOM 776 C C . GLN A 1 99 ? 14.494 10.206 -33.183 1.00 63.84 99 GLN A C 1
ATOM 778 O O . GLN A 1 99 ? 13.310 9.991 -32.951 1.00 63.84 99 GLN A O 1
ATOM 783 N N . ASN A 1 100 ? 15.332 10.580 -32.204 1.00 71.44 100 ASN A N 1
ATOM 784 C CA . ASN A 1 100 ? 14.911 10.783 -30.802 1.00 71.44 100 ASN A CA 1
ATOM 785 C C . ASN A 1 100 ? 14.198 9.567 -30.168 1.00 71.44 100 ASN A C 1
ATOM 787 O O . ASN A 1 100 ? 13.459 9.704 -29.190 1.00 71.44 100 ASN A O 1
ATOM 791 N N . THR A 1 101 ? 14.439 8.364 -30.703 1.00 73.56 101 THR A N 1
ATOM 792 C CA . THR A 1 101 ? 13.746 7.133 -30.288 1.00 73.56 101 THR A CA 1
ATOM 793 C C . THR A 1 101 ? 13.961 6.845 -28.798 1.00 73.56 101 THR A C 1
ATOM 795 O O . THR A 1 101 ? 13.030 6.438 -28.106 1.00 73.56 101 THR A O 1
ATOM 798 N N . TRP A 1 102 ? 15.179 7.086 -28.297 1.00 79.19 102 TRP A N 1
ATOM 799 C CA . TRP A 1 102 ? 15.506 6.929 -26.880 1.00 79.19 102 TRP A CA 1
ATOM 800 C C . TRP A 1 102 ? 14.719 7.902 -25.997 1.00 79.19 102 TRP A C 1
ATOM 802 O O . TRP A 1 102 ? 13.987 7.451 -25.126 1.00 79.19 102 TRP A O 1
ATOM 812 N N . ALA A 1 103 ? 14.806 9.208 -26.260 1.00 80.88 103 ALA A N 1
ATOM 813 C CA . ALA A 1 103 ? 14.159 10.233 -25.439 1.00 80.88 103 ALA A CA 1
ATOM 814 C C . ALA A 1 103 ? 12.631 10.055 -25.362 1.00 80.88 103 ALA A C 1
ATOM 816 O O . ALA A 1 103 ? 12.035 10.227 -24.304 1.00 80.88 103 ALA A O 1
ATOM 817 N N . SER A 1 104 ? 11.993 9.660 -26.470 1.00 82.44 104 SER A N 1
ATOM 818 C CA . SER A 1 104 ? 10.561 9.337 -26.482 1.00 82.44 104 SER A CA 1
ATOM 819 C C . SER A 1 104 ? 10.244 8.081 -25.666 1.00 82.44 104 SER A C 1
ATOM 821 O O . SER A 1 104 ? 9.272 8.085 -24.916 1.00 82.44 104 SER A O 1
ATOM 823 N N . CYS A 1 105 ? 11.051 7.021 -25.775 1.00 81.56 105 CYS A N 1
ATOM 824 C CA . CYS A 1 105 ? 10.845 5.792 -25.008 1.00 81.56 105 CYS A CA 1
ATOM 825 C C . CYS A 1 105 ? 11.071 6.000 -23.505 1.00 81.56 105 CYS A C 1
ATOM 827 O O . CYS A 1 105 ? 10.318 5.458 -22.704 1.00 81.56 105 CYS A O 1
ATOM 829 N N . ASP A 1 106 ? 12.097 6.766 -23.138 1.00 83.75 106 ASP A N 1
ATOM 830 C CA . ASP A 1 106 ? 12.432 7.109 -21.755 1.00 83.75 106 ASP A CA 1
ATOM 831 C C . ASP A 1 106 ? 11.294 7.901 -21.098 1.00 83.75 106 ASP A C 1
ATOM 833 O O . ASP A 1 106 ? 10.805 7.526 -20.032 1.00 83.75 106 ASP A O 1
ATOM 837 N N . LYS A 1 107 ? 10.782 8.919 -21.801 1.00 87.00 107 LYS A N 1
ATOM 838 C CA . LYS A 1 107 ? 9.630 9.708 -21.357 1.00 87.00 107 LYS A CA 1
ATOM 839 C C . LYS A 1 107 ? 8.365 8.858 -21.207 1.00 87.00 107 LYS A C 1
ATOM 841 O O . LYS A 1 107 ? 7.723 8.911 -20.164 1.00 87.00 107 LYS A O 1
ATOM 846 N N . GLU A 1 108 ? 8.020 8.055 -22.214 1.00 85.19 108 GLU A N 1
ATOM 847 C CA . GLU A 1 108 ? 6.839 7.180 -22.155 1.00 85.19 108 GLU A CA 1
ATOM 848 C C . GLU A 1 108 ? 6.933 6.143 -21.026 1.00 85.19 108 GLU A C 1
ATOM 850 O O . GLU A 1 108 ? 5.927 5.854 -20.377 1.00 85.19 108 GLU A O 1
ATOM 855 N N . ALA A 1 109 ? 8.125 5.585 -20.782 1.00 84.19 109 ALA A N 1
ATOM 856 C CA . ALA A 1 109 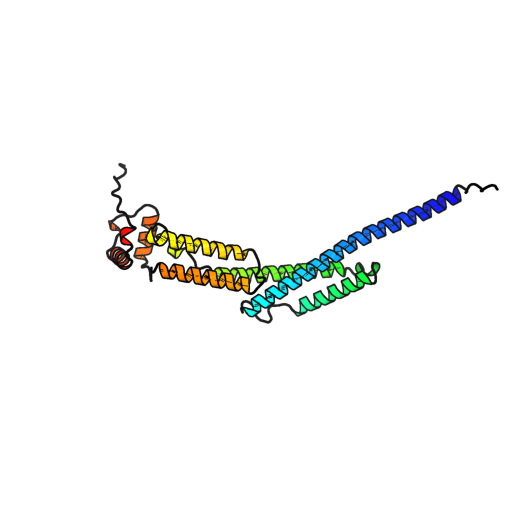? 8.359 4.649 -19.687 1.00 84.19 109 ALA A CA 1
ATOM 857 C C . ALA A 1 109 ? 8.193 5.317 -18.320 1.00 84.19 109 ALA A C 1
ATOM 859 O O . ALA A 1 109 ? 7.506 4.771 -17.455 1.00 84.19 109 ALA A O 1
ATOM 860 N N . GLY A 1 110 ? 8.786 6.503 -18.149 1.00 85.75 110 GLY A N 1
ATOM 861 C CA . GLY A 1 110 ? 8.668 7.299 -16.931 1.00 85.75 110 GLY A CA 1
ATOM 862 C C . GLY A 1 110 ? 7.215 7.649 -16.622 1.00 85.75 110 GLY A C 1
ATOM 863 O O . GLY A 1 110 ? 6.711 7.280 -15.565 1.00 85.75 110 GLY A O 1
ATOM 864 N N . GLU A 1 111 ? 6.513 8.257 -17.581 1.00 89.00 111 GLU A N 1
ATOM 865 C CA . GLU A 1 111 ? 5.111 8.663 -17.420 1.00 89.00 111 GLU A CA 1
ATOM 866 C C . GLU A 1 111 ? 4.195 7.473 -17.112 1.00 89.00 111 GLU A C 1
ATOM 868 O O . GLU A 1 111 ? 3.338 7.554 -16.231 1.00 89.00 111 GLU A O 1
ATOM 873 N N . LEU A 1 112 ? 4.371 6.343 -17.807 1.00 86.38 112 LEU A N 1
ATOM 874 C CA . LEU A 1 112 ? 3.575 5.146 -17.544 1.00 86.38 112 LEU A CA 1
ATOM 875 C C . LEU A 1 112 ? 3.847 4.586 -16.143 1.00 86.38 112 LEU A C 1
ATOM 877 O O . LEU A 1 112 ? 2.900 4.229 -15.441 1.00 86.38 112 LEU A O 1
ATOM 881 N N . GLY A 1 113 ? 5.119 4.524 -15.742 1.00 87.50 113 GLY A N 1
ATOM 882 C CA . GLY A 1 113 ? 5.522 4.075 -14.413 1.00 87.50 113 GLY A CA 1
ATOM 883 C C . GLY A 1 113 ? 4.949 4.957 -13.305 1.00 87.50 113 GLY A C 1
ATOM 884 O O . GLY A 1 113 ? 4.436 4.435 -12.320 1.00 87.50 113 GLY A O 1
ATOM 885 N N . ASP A 1 114 ? 4.980 6.277 -13.482 1.00 89.94 114 ASP A N 1
ATOM 886 C CA . ASP A 1 114 ? 4.472 7.243 -12.502 1.00 89.94 114 ASP A CA 1
ATOM 887 C C . ASP A 1 114 ? 2.946 7.174 -12.370 1.00 89.94 114 ASP A C 1
ATOM 889 O O . ASP A 1 114 ? 2.412 7.186 -11.257 1.00 89.94 114 ASP A O 1
ATOM 893 N N . ILE A 1 115 ? 2.233 7.041 -13.494 1.00 88.94 115 ILE A N 1
ATOM 894 C CA . ILE A 1 115 ? 0.772 6.893 -13.501 1.00 88.94 115 ILE A CA 1
ATOM 895 C C . ILE A 1 115 ? 0.356 5.606 -12.785 1.00 88.94 115 ILE A C 1
ATOM 897 O O . ILE A 1 115 ? -0.588 5.629 -11.993 1.00 88.94 115 ILE A O 1
ATOM 901 N N . LEU A 1 116 ? 1.022 4.485 -13.076 1.00 89.06 116 LEU A N 1
ATOM 902 C CA . LEU A 1 116 ? 0.711 3.198 -12.455 1.00 89.06 116 LEU A CA 1
ATOM 903 C C . LEU A 1 116 ? 1.034 3.203 -10.961 1.00 89.06 116 LEU A C 1
ATOM 905 O O . LEU A 1 116 ? 0.166 2.845 -10.170 1.00 89.06 116 LEU A O 1
ATOM 909 N N . ASP A 1 117 ? 2.221 3.673 -10.572 1.00 90.69 117 ASP A N 1
ATOM 910 C CA . ASP A 1 117 ? 2.624 3.766 -9.164 1.00 90.69 117 ASP A CA 1
ATOM 911 C C . ASP A 1 117 ? 1.647 4.640 -8.361 1.00 90.69 117 ASP A C 1
ATOM 913 O O . ASP A 1 117 ? 1.111 4.195 -7.348 1.00 90.69 117 ASP A O 1
ATOM 917 N N . THR A 1 118 ? 1.307 5.831 -8.867 1.00 91.88 118 THR A N 1
ATOM 918 C CA . THR A 1 118 ? 0.351 6.740 -8.209 1.00 91.88 118 THR A CA 1
ATOM 919 C C . THR A 1 118 ? -1.014 6.080 -8.021 1.00 91.88 118 THR A C 1
ATOM 921 O O . THR A 1 118 ? -1.609 6.151 -6.943 1.00 91.88 118 THR A O 1
ATOM 924 N N . LYS A 1 119 ? -1.518 5.414 -9.064 1.00 91.38 119 LYS A N 1
ATOM 925 C CA . LYS A 1 119 ? -2.816 4.737 -9.022 1.00 91.38 119 LYS A CA 1
ATOM 926 C C . LYS A 1 119 ? -2.819 3.569 -8.041 1.00 91.38 119 LYS A C 1
ATOM 928 O O . LYS A 1 119 ? -3.714 3.496 -7.202 1.00 91.38 119 LYS A O 1
ATOM 933 N N . PHE A 1 120 ? -1.829 2.684 -8.119 1.00 93.88 120 PHE A N 1
ATOM 934 C CA . PHE A 1 120 ? -1.732 1.542 -7.213 1.00 93.88 120 PHE A CA 1
ATOM 935 C C . PHE A 1 120 ? -1.559 1.985 -5.767 1.00 93.88 120 PHE A C 1
ATOM 937 O O . PHE A 1 120 ? -2.194 1.408 -4.891 1.00 93.88 120 PHE A O 1
ATOM 944 N N . ARG A 1 121 ? -0.788 3.047 -5.502 1.00 94.19 121 ARG A N 1
ATOM 945 C CA . ARG A 1 121 ? -0.646 3.599 -4.147 1.00 94.19 121 ARG A CA 1
ATOM 946 C C . ARG A 1 121 ? -1.959 4.135 -3.610 1.00 94.19 121 ARG A C 1
ATOM 948 O O . ARG A 1 121 ? -2.260 3.906 -2.445 1.00 94.19 121 ARG A O 1
ATOM 955 N N . ALA A 1 122 ? -2.749 4.817 -4.437 1.00 93.00 122 ALA A N 1
ATOM 956 C CA . ALA A 1 122 ? -4.061 5.305 -4.027 1.00 93.00 122 ALA A CA 1
ATOM 957 C C . ALA A 1 122 ? -5.005 4.147 -3.656 1.00 93.00 122 ALA A C 1
ATOM 959 O O . ALA A 1 122 ? -5.620 4.183 -2.591 1.00 93.00 122 ALA A O 1
ATOM 960 N N . ILE A 1 123 ? -5.060 3.103 -4.490 1.00 93.50 123 ILE A N 1
ATOM 961 C CA . ILE A 1 123 ? -5.881 1.904 -4.254 1.00 93.50 123 ILE A CA 1
ATOM 962 C C . ILE A 1 123 ? -5.414 1.155 -3.003 1.00 93.50 123 ILE A C 1
ATOM 964 O O . ILE A 1 123 ? -6.219 0.826 -2.136 1.00 93.50 123 ILE A O 1
ATOM 968 N N . TRP A 1 124 ? -4.107 0.929 -2.871 1.00 95.06 124 TRP A N 1
ATOM 969 C CA . TRP A 1 124 ? -3.519 0.258 -1.716 1.00 95.06 124 TRP A CA 1
ATOM 970 C C . TRP A 1 124 ? -3.761 1.031 -0.418 1.00 95.06 124 TRP A C 1
ATOM 972 O O . TRP A 1 124 ? -4.154 0.455 0.596 1.00 95.06 124 TRP A O 1
ATOM 982 N N . ALA A 1 125 ? -3.601 2.355 -0.460 1.00 93.44 125 ALA A N 1
ATOM 983 C CA . ALA A 1 125 ? -3.877 3.208 0.683 1.00 93.44 125 ALA A CA 1
ATOM 984 C C . ALA A 1 125 ? -5.352 3.175 1.083 1.00 93.44 125 ALA A C 1
ATOM 986 O O . ALA A 1 125 ? -5.656 3.159 2.274 1.00 93.44 125 ALA A O 1
ATOM 987 N N . GLN A 1 126 ? -6.267 3.149 0.114 1.00 92.50 126 GLN A N 1
ATOM 988 C CA . GLN A 1 126 ? -7.688 2.982 0.387 1.00 92.50 126 GLN A CA 1
ATOM 989 C C . GLN A 1 126 ? -7.971 1.619 1.034 1.00 92.50 126 GLN A C 1
ATOM 991 O O . GLN A 1 126 ? -8.590 1.581 2.094 1.00 92.50 126 GLN A O 1
ATOM 996 N N . TYR A 1 127 ? -7.440 0.532 0.468 1.00 93.12 127 TYR A N 1
ATOM 997 C CA . TYR A 1 127 ? -7.591 -0.822 1.005 1.00 93.12 127 TYR A CA 1
ATOM 998 C C . TYR A 1 127 ? -7.114 -0.940 2.459 1.00 93.12 127 TYR A C 1
ATOM 1000 O O . TYR A 1 127 ? -7.813 -1.505 3.299 1.00 93.12 127 TYR A O 1
ATOM 1008 N N . ILE A 1 128 ? -5.944 -0.381 2.786 1.00 92.25 128 ILE A N 1
ATOM 1009 C CA . ILE A 1 128 ? -5.449 -0.371 4.169 1.00 92.25 128 ILE A CA 1
ATOM 1010 C C . ILE A 1 128 ? -6.354 0.489 5.054 1.00 92.25 128 ILE A C 1
ATOM 1012 O O . ILE A 1 128 ? -6.733 0.040 6.129 1.00 92.25 128 ILE A O 1
ATOM 1016 N N . ARG A 1 129 ? -6.741 1.697 4.623 1.00 89.44 129 ARG A N 1
ATOM 1017 C CA . ARG A 1 129 ? -7.594 2.594 5.426 1.00 89.44 129 ARG A CA 1
ATOM 1018 C C . ARG A 1 129 ? -8.958 1.998 5.753 1.00 89.44 129 ARG A C 1
ATOM 1020 O O . ARG A 1 129 ? -9.459 2.241 6.841 1.00 89.44 129 ARG A O 1
ATOM 1027 N N . GLU A 1 130 ? -9.556 1.248 4.833 1.00 88.81 130 GLU A N 1
ATOM 1028 C CA . GLU A 1 130 ? -10.837 0.569 5.064 1.00 88.81 130 GLU A CA 1
ATOM 1029 C C . GLU A 1 130 ? -10.725 -0.535 6.127 1.00 88.81 130 GLU A C 1
ATOM 1031 O O . GLU A 1 130 ? -11.692 -0.805 6.837 1.00 88.81 130 GLU A O 1
ATOM 1036 N N . ARG A 1 131 ? -9.536 -1.134 6.279 1.00 87.12 131 ARG A N 1
ATOM 1037 C CA . ARG A 1 131 ? -9.253 -2.185 7.271 1.00 87.12 131 ARG A CA 1
ATOM 1038 C C . ARG A 1 131 ? -8.680 -1.655 8.581 1.00 87.12 131 ARG A C 1
ATOM 1040 O O . ARG A 1 131 ? -8.857 -2.277 9.629 1.00 87.12 131 ARG A O 1
ATOM 1047 N N . THR A 1 132 ? -8.010 -0.508 8.549 1.00 81.94 132 THR A N 1
ATOM 1048 C CA . THR A 1 132 ? -7.604 0.221 9.749 1.00 81.94 132 THR A CA 1
ATOM 1049 C C . THR A 1 132 ? -8.859 0.810 10.380 1.00 81.94 132 THR A C 1
ATOM 1051 O O . THR A 1 132 ? -9.314 1.893 10.012 1.00 81.94 132 THR A O 1
ATOM 1054 N N . GLN A 1 133 ? -9.457 0.074 11.318 1.00 75.81 133 GLN A N 1
ATOM 1055 C CA . GLN A 1 133 ? -10.623 0.567 12.039 1.00 75.81 133 GLN A CA 1
ATOM 1056 C C . GLN A 1 133 ? -10.300 1.886 12.741 1.00 75.81 133 GLN A C 1
ATOM 1058 O O . GLN A 1 133 ? -9.230 2.061 13.328 1.00 75.81 133 GLN A O 1
ATOM 1063 N N . LYS A 1 134 ? -11.258 2.810 12.681 1.00 73.75 134 LYS A N 1
ATOM 1064 C CA . LYS A 1 134 ? -11.197 4.097 13.369 1.00 73.75 134 LYS A CA 1
ATOM 1065 C C . LYS A 1 134 ? -11.127 3.860 14.872 1.00 73.75 134 LYS A C 1
ATOM 1067 O O . LYS A 1 134 ? -12.050 3.290 15.448 1.00 73.75 134 LYS A O 1
ATOM 1072 N N . THR A 1 135 ? -10.029 4.271 15.497 1.00 72.81 135 THR A N 1
ATOM 1073 C CA . THR A 1 135 ? -9.831 4.152 16.948 1.00 72.81 135 THR A CA 1
ATOM 1074 C C . THR A 1 135 ? -10.387 5.356 17.707 1.00 72.81 135 THR A C 1
ATOM 1076 O O . THR A 1 135 ? -10.491 5.319 18.933 1.00 72.81 135 THR A O 1
ATOM 1079 N N . GLU A 1 136 ? -10.800 6.409 16.995 1.00 75.69 136 GLU A N 1
ATOM 1080 C CA . GLU A 1 136 ? -11.392 7.628 17.549 1.00 75.69 136 GLU A CA 1
ATOM 1081 C C . GLU A 1 136 ? -12.597 7.377 18.475 1.00 75.69 136 GLU A C 1
ATOM 1083 O O . GLU A 1 136 ? -12.639 8.013 19.532 1.00 75.69 136 GLU A O 1
ATOM 1088 N N . PRO A 1 137 ? -13.534 6.448 18.176 1.00 77.31 137 PRO A N 1
ATOM 1089 C CA . PRO A 1 137 ? -14.658 6.146 19.067 1.00 77.31 137 PRO A CA 1
ATOM 1090 C C . PRO A 1 137 ? -14.224 5.624 20.441 1.00 77.31 137 PRO A C 1
ATOM 1092 O O . PRO A 1 137 ? -14.943 5.778 21.423 1.00 77.31 137 PRO A O 1
ATOM 1095 N N . PHE A 1 138 ? -13.027 5.038 20.537 1.00 81.75 138 PHE A N 1
ATOM 1096 C CA . PHE A 1 138 ? -12.511 4.492 21.788 1.00 81.75 138 PHE A CA 1
ATOM 1097 C C . PHE A 1 138 ? -11.684 5.496 22.601 1.00 81.75 138 PHE A C 1
ATOM 1099 O O . PHE A 1 138 ? -11.239 5.180 23.705 1.00 81.75 138 PHE A O 1
ATOM 1106 N N . ALA A 1 139 ? -11.486 6.720 22.098 1.00 81.31 139 ALA A N 1
ATOM 1107 C CA . ALA A 1 139 ? -10.721 7.752 22.794 1.00 81.31 139 ALA A CA 1
ATOM 1108 C C . ALA A 1 139 ? -11.191 8.024 24.242 1.00 81.31 139 ALA A C 1
ATOM 1110 O O . ALA A 1 139 ? -10.319 8.139 25.107 1.00 81.31 139 ALA A O 1
ATOM 1111 N N . PRO A 1 140 ? -12.506 8.060 24.556 1.00 81.31 140 PRO A N 1
ATOM 1112 C CA . PRO A 1 140 ? -12.982 8.262 25.929 1.00 81.31 140 PRO A CA 1
ATOM 1113 C C . PRO A 1 140 ? -12.585 7.143 26.905 1.00 81.31 140 PRO A C 1
ATOM 1115 O O . PRO A 1 140 ? -12.521 7.373 28.109 1.00 81.31 140 PRO A O 1
ATOM 1118 N N . PHE A 1 141 ? -12.286 5.944 26.397 1.00 83.31 141 PHE A N 1
ATOM 1119 C CA . PHE A 1 141 ? -11.983 4.757 27.199 1.00 83.31 141 PHE A CA 1
ATOM 1120 C C . PHE A 1 141 ? -10.487 4.588 27.494 1.00 83.31 141 PHE A C 1
ATOM 1122 O O . PHE A 1 141 ? -10.122 3.769 28.334 1.00 83.31 141 PHE A O 1
ATOM 1129 N N . LYS A 1 142 ? -9.604 5.373 26.857 1.00 80.62 142 LYS A N 1
ATOM 1130 C CA . LYS A 1 142 ? -8.141 5.260 27.039 1.00 80.62 142 LYS A CA 1
ATOM 1131 C C . LYS A 1 142 ? -7.676 5.481 28.478 1.00 80.62 142 LYS A C 1
ATOM 1133 O O . LYS A 1 142 ? -6.654 4.936 28.870 1.00 80.62 142 LYS A O 1
ATOM 1138 N N . GLN A 1 143 ? -8.413 6.283 29.245 1.00 77.94 143 GLN A N 1
ATOM 1139 C CA . GLN A 1 143 ? -8.092 6.590 30.643 1.00 77.94 143 GLN A CA 1
ATOM 1140 C C . GLN A 1 143 ? -8.616 5.529 31.625 1.00 77.94 143 GLN A C 1
ATOM 1142 O O . GLN A 1 143 ? -8.368 5.629 32.823 1.00 77.94 143 GLN A O 1
ATOM 1147 N N . MET A 1 144 ? -9.356 4.523 31.147 1.00 80.12 144 MET A N 1
ATOM 1148 C CA . MET A 1 144 ? -9.869 3.441 31.985 1.00 80.12 144 MET A CA 1
ATOM 1149 C C . MET A 1 144 ? -8.820 2.332 32.056 1.00 80.12 144 MET A C 1
ATOM 1151 O O . MET A 1 144 ? -8.483 1.745 31.027 1.00 80.12 144 MET A O 1
ATOM 1155 N N . GLU A 1 145 ? -8.323 2.025 33.257 1.00 79.88 145 GLU A N 1
ATOM 1156 C CA . GLU A 1 145 ? -7.249 1.038 33.467 1.00 79.88 145 GLU A CA 1
ATOM 1157 C C . GLU A 1 145 ? -7.575 -0.317 32.815 1.00 79.88 145 GLU A C 1
ATOM 1159 O O . GLU A 1 145 ? -6.719 -0.905 32.158 1.00 79.88 145 GLU A O 1
ATOM 1164 N N . SER A 1 146 ? -8.834 -0.767 32.890 1.00 80.25 146 SER A N 1
ATOM 1165 C CA . SER A 1 146 ? -9.277 -2.031 32.282 1.00 80.25 146 SER A CA 1
ATOM 1166 C C . SER A 1 146 ? -9.247 -2.063 30.748 1.00 80.25 146 SER A C 1
ATOM 1168 O O . SER A 1 146 ? -9.237 -3.144 30.164 1.00 80.25 146 SER A O 1
ATOM 1170 N N . CYS A 1 147 ? -9.276 -0.906 30.081 1.00 84.25 147 CYS A N 1
ATOM 1171 C CA . CYS A 1 147 ? -9.314 -0.802 28.618 1.00 84.25 147 CYS A CA 1
ATOM 1172 C C . CYS A 1 147 ? -7.986 -0.305 28.031 1.00 84.25 147 CYS A C 1
ATOM 1174 O O . CYS A 1 147 ? -7.717 -0.538 26.852 1.00 84.25 147 CYS A O 1
ATOM 1176 N N . 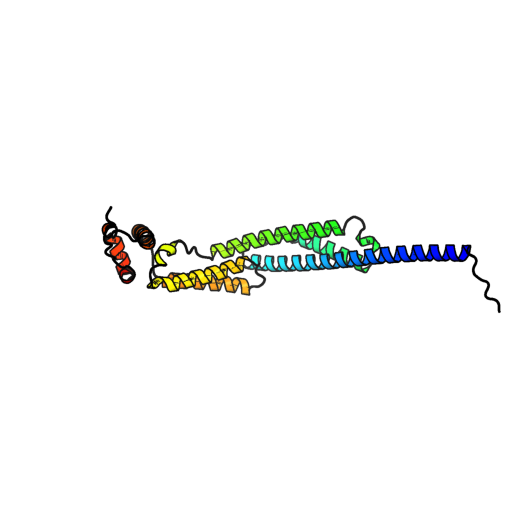ALA A 1 148 ? -7.154 0.361 28.837 1.00 84.75 148 ALA A N 1
ATOM 1177 C CA . ALA A 1 148 ? -5.933 1.026 28.398 1.00 84.75 148 ALA A CA 1
ATOM 1178 C C . ALA A 1 148 ? -4.955 0.079 27.684 1.00 84.75 148 ALA A C 1
ATOM 1180 O O . ALA A 1 148 ? -4.466 0.413 26.608 1.00 84.75 148 ALA A O 1
AT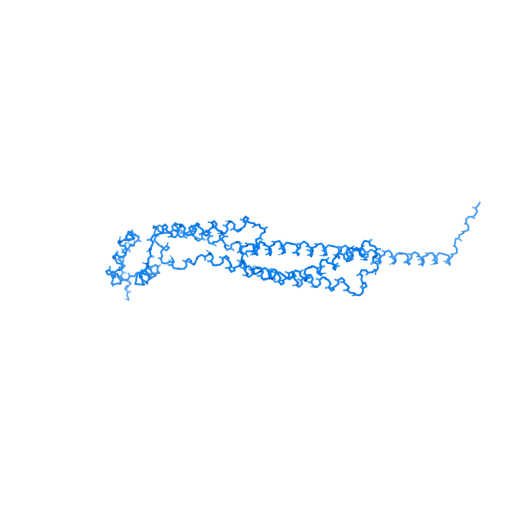OM 1181 N N . GLU A 1 149 ? -4.711 -1.117 28.232 1.00 88.00 149 GLU A N 1
ATOM 1182 C CA . GLU A 1 149 ? -3.778 -2.088 27.638 1.00 88.00 149 GLU A CA 1
ATOM 1183 C C . GLU A 1 149 ? -4.257 -2.572 26.261 1.00 88.00 149 GLU A C 1
ATOM 1185 O O . GLU A 1 149 ? -3.497 -2.595 25.293 1.00 88.00 149 GLU A O 1
ATOM 1190 N N . VAL A 1 150 ? -5.547 -2.895 26.146 1.00 89.19 150 VAL A N 1
ATOM 1191 C CA . VAL A 1 150 ? -6.145 -3.366 24.891 1.00 89.19 150 VAL A CA 1
ATOM 1192 C C . VAL A 1 150 ? -6.161 -2.253 23.840 1.00 89.19 150 VAL A C 1
ATOM 1194 O O . VAL A 1 150 ? -5.875 -2.512 22.672 1.00 89.19 150 VAL A O 1
ATOM 1197 N N . LEU A 1 151 ? -6.442 -1.009 24.239 1.00 88.75 151 LEU A N 1
ATOM 1198 C CA . LEU A 1 151 ? -6.435 0.143 23.335 1.00 88.75 151 LEU A CA 1
ATOM 1199 C C . LEU A 1 151 ? -5.026 0.511 22.863 1.00 88.75 151 LEU A C 1
ATOM 1201 O O . LEU A 1 151 ? -4.846 0.772 21.675 1.00 88.75 151 LEU A O 1
ATOM 1205 N N . ALA A 1 152 ? -4.025 0.465 23.745 1.00 88.81 152 ALA A N 1
ATOM 1206 C CA . ALA A 1 152 ? -2.626 0.660 23.366 1.00 88.81 152 ALA A CA 1
ATOM 1207 C C . ALA A 1 152 ? -2.165 -0.404 22.355 1.00 88.81 152 ALA A C 1
ATOM 1209 O O . ALA A 1 152 ? -1.453 -0.112 21.393 1.00 88.81 152 ALA A O 1
ATOM 1210 N N . GLU A 1 153 ? -2.618 -1.643 22.535 1.00 90.44 153 GLU A N 1
ATOM 1211 C CA . GLU A 1 153 ? -2.332 -2.733 21.613 1.00 90.44 153 GLU A CA 1
ATOM 1212 C C . GLU A 1 153 ? -3.016 -2.538 20.248 1.00 90.44 153 GLU A C 1
ATOM 1214 O O . GLU A 1 153 ? -2.385 -2.757 19.212 1.00 90.44 153 GLU A O 1
ATOM 1219 N N . ILE A 1 154 ? -4.270 -2.071 20.220 1.00 89.88 154 ILE A N 1
ATOM 1220 C CA . ILE A 1 154 ? -4.965 -1.703 18.974 1.00 89.88 154 ILE A CA 1
ATOM 1221 C C . ILE A 1 154 ? -4.204 -0.590 18.245 1.00 89.88 154 ILE A C 1
ATOM 1223 O O . ILE A 1 154 ? -3.985 -0.691 17.038 1.00 89.88 154 ILE A O 1
ATOM 1227 N N . GLU A 1 155 ? -3.763 0.448 18.960 1.00 89.56 155 GLU A N 1
ATOM 1228 C CA . GLU A 1 155 ? -2.970 1.538 18.382 1.00 89.56 155 GLU A CA 1
ATOM 1229 C C . GLU A 1 155 ? -1.659 1.039 17.784 1.00 89.56 155 GLU A C 1
ATOM 1231 O O . GLU A 1 155 ? -1.306 1.434 16.673 1.00 89.56 155 GLU A O 1
ATOM 1236 N N . ARG A 1 156 ? -0.963 0.125 18.470 1.00 91.00 156 ARG A N 1
ATOM 1237 C CA . ARG A 1 156 ? 0.261 -0.485 17.943 1.00 91.00 156 ARG A CA 1
ATOM 1238 C C . ARG A 1 156 ? 0.002 -1.201 16.619 1.00 91.00 156 ARG A C 1
ATOM 1240 O O . ARG A 1 156 ? 0.730 -0.976 15.656 1.00 91.00 156 ARG A O 1
ATOM 1247 N N . VAL A 1 157 ? -1.050 -2.017 16.547 1.00 91.31 157 VAL A N 1
ATOM 1248 C CA . VAL A 1 157 ? -1.403 -2.738 15.312 1.00 91.31 157 VAL A CA 1
ATOM 1249 C C . VAL A 1 157 ? -1.846 -1.765 14.209 1.00 91.31 157 VAL A C 1
ATOM 1251 O O . VAL A 1 157 ? -1.511 -1.960 13.043 1.00 91.31 157 VAL A O 1
ATOM 1254 N N . ALA A 1 158 ? -2.536 -0.675 14.552 1.00 88.38 158 ALA A N 1
ATOM 1255 C CA . ALA A 1 158 ? -2.887 0.374 13.595 1.00 88.38 158 ALA A CA 1
ATOM 1256 C C . ALA A 1 158 ? -1.645 1.105 13.048 1.00 88.38 158 ALA A C 1
ATOM 1258 O O . ALA A 1 158 ? -1.592 1.435 11.863 1.00 88.38 158 ALA A O 1
ATOM 1259 N N . VAL A 1 159 ? -0.618 1.327 13.876 1.00 89.44 159 VAL A N 1
ATOM 1260 C CA . VAL A 1 159 ? 0.677 1.862 13.426 1.00 89.44 159 VAL A CA 1
ATOM 1261 C C . VAL A 1 159 ? 1.375 0.882 12.479 1.00 89.44 159 VAL A C 1
ATOM 1263 O O . VAL A 1 159 ? 1.866 1.318 11.440 1.00 89.44 159 VAL A O 1
ATOM 1266 N N . GLU A 1 160 ? 1.370 -0.422 12.775 1.00 89.44 160 GLU A N 1
ATOM 1267 C CA . GLU A 1 160 ? 1.906 -1.458 11.873 1.00 89.44 160 GLU A CA 1
ATOM 1268 C C . GLU A 1 160 ? 1.196 -1.442 10.504 1.00 89.44 160 GLU A C 1
ATOM 1270 O O . GLU A 1 160 ? 1.850 -1.475 9.460 1.00 89.44 160 GLU A O 1
ATOM 1275 N N . LEU A 1 161 ? -0.137 -1.313 10.487 1.00 89.56 161 LEU A N 1
ATOM 1276 C CA . LEU A 1 161 ? -0.915 -1.162 9.251 1.00 89.56 161 LEU A CA 1
ATOM 1277 C C . LEU A 1 161 ? -0.552 0.119 8.489 1.00 89.56 161 LEU A C 1
ATOM 1279 O O . LEU A 1 161 ? -0.397 0.093 7.270 1.00 89.56 161 LEU A O 1
ATOM 1283 N N . ASN A 1 162 ? -0.371 1.237 9.192 1.00 87.69 162 ASN A N 1
ATOM 1284 C CA . ASN A 1 162 ? 0.014 2.501 8.567 1.00 87.69 162 ASN A CA 1
ATOM 1285 C C . ASN A 1 162 ? 1.437 2.469 7.995 1.00 87.69 162 ASN A C 1
ATOM 1287 O O . ASN A 1 162 ? 1.691 3.100 6.974 1.00 87.69 162 ASN A O 1
ATOM 1291 N N . GLN A 1 163 ? 2.361 1.717 8.596 1.00 88.56 163 GLN A N 1
ATOM 1292 C CA . GLN A 1 163 ? 3.695 1.510 8.022 1.00 88.56 163 GLN A CA 1
ATOM 1293 C C . GLN A 1 163 ? 3.622 0.775 6.677 1.00 88.56 163 GLN A C 1
ATOM 1295 O O . GLN A 1 163 ? 4.383 1.093 5.763 1.00 88.56 163 GLN A O 1
ATOM 1300 N N . ALA A 1 164 ? 2.654 -0.130 6.508 1.00 89.25 164 ALA A N 1
ATOM 1301 C CA . ALA A 1 164 ? 2.426 -0.816 5.240 1.00 89.25 164 ALA A CA 1
ATOM 1302 C C . ALA A 1 164 ? 1.909 0.104 4.113 1.00 89.25 164 ALA A C 1
ATOM 1304 O O . ALA A 1 164 ? 1.903 -0.309 2.956 1.00 89.25 164 ALA A O 1
ATOM 1305 N N . LEU A 1 165 ? 1.526 1.357 4.406 1.00 88.06 165 LEU A N 1
ATOM 1306 C CA . LEU A 1 165 ? 1.188 2.358 3.383 1.00 88.06 165 LEU A CA 1
ATOM 1307 C C . LEU A 1 165 ? 2.416 2.858 2.607 1.00 88.06 165 LEU A C 1
ATOM 1309 O O . LEU A 1 165 ? 2.263 3.397 1.510 1.00 88.06 165 LEU A O 1
ATOM 1313 N N . ALA A 1 166 ? 3.620 2.734 3.174 1.00 87.88 166 ALA A N 1
ATOM 1314 C CA . ALA A 1 166 ? 4.837 3.275 2.570 1.00 87.88 166 ALA A CA 1
ATOM 1315 C C . ALA A 1 166 ? 5.213 2.552 1.264 1.00 87.88 166 ALA A C 1
ATOM 1317 O O . ALA A 1 166 ? 5.730 3.166 0.322 1.00 87.88 166 ALA A O 1
ATOM 1318 N N . GLU A 1 167 ? 4.916 1.257 1.183 1.00 89.81 167 GLU A N 1
ATOM 1319 C CA . GLU A 1 167 ? 5.321 0.394 0.079 1.00 89.81 167 GLU A CA 1
ATOM 1320 C C . GLU A 1 167 ? 4.125 -0.335 -0.533 1.00 89.81 167 GLU A C 1
ATOM 1322 O O . GLU A 1 167 ? 3.182 -0.720 0.154 1.00 89.81 167 GLU A O 1
ATOM 1327 N N . LEU A 1 168 ? 4.173 -0.516 -1.854 1.00 92.31 168 LEU A N 1
ATOM 1328 C CA . LEU A 1 168 ? 3.212 -1.349 -2.570 1.00 92.31 168 LEU A CA 1
ATOM 1329 C C . LEU A 1 168 ? 3.432 -2.830 -2.228 1.00 92.31 168 LEU A C 1
ATOM 1331 O O . LEU A 1 168 ? 4.579 -3.231 -2.000 1.00 92.31 168 LEU A O 1
ATOM 1335 N N . PRO A 1 169 ? 2.367 -3.652 -2.223 1.00 93.81 169 PRO A N 1
ATOM 1336 C CA . PRO A 1 169 ? 2.494 -5.070 -1.931 1.00 93.81 169 PRO A CA 1
ATOM 1337 C C . PRO A 1 169 ? 3.309 -5.755 -3.030 1.00 93.81 169 PRO A C 1
ATOM 1339 O O . PRO A 1 169 ? 3.033 -5.584 -4.215 1.00 93.81 169 PRO A O 1
ATOM 1342 N N . ARG A 1 170 ? 4.304 -6.552 -2.633 1.00 92.25 170 ARG A N 1
ATOM 1343 C CA . ARG A 1 170 ? 5.159 -7.304 -3.569 1.00 92.25 170 ARG A CA 1
ATOM 1344 C C . ARG A 1 170 ? 4.834 -8.790 -3.586 1.00 92.25 170 ARG A C 1
ATOM 1346 O O . ARG A 1 170 ? 5.383 -9.538 -4.389 1.00 92.25 170 ARG A O 1
ATOM 1353 N N . SER A 1 171 ? 3.990 -9.238 -2.660 1.00 93.75 171 SER A N 1
ATOM 1354 C CA . SER A 1 171 ? 3.665 -10.645 -2.486 1.00 93.75 171 SER A CA 1
ATOM 1355 C C . SER A 1 171 ? 2.314 -10.853 -1.806 1.00 93.75 171 SER A C 1
ATOM 1357 O O . SER A 1 171 ? 1.826 -9.998 -1.067 1.00 93.75 171 SER A O 1
ATOM 1359 N N . GLU A 1 172 ? 1.764 -12.057 -1.959 1.00 92.69 172 GLU A N 1
ATOM 1360 C CA . GLU A 1 172 ? 0.602 -12.534 -1.194 1.00 92.69 172 GLU A CA 1
ATOM 1361 C C . GLU A 1 172 ? 0.813 -12.462 0.327 1.00 92.69 172 GLU A C 1
ATOM 1363 O O . GLU A 1 172 ? -0.127 -12.248 1.096 1.00 92.69 172 GLU A O 1
ATOM 1368 N N . ALA A 1 173 ? 2.064 -12.591 0.783 1.00 93.00 173 ALA A N 1
ATOM 1369 C CA . ALA A 1 173 ? 2.397 -12.483 2.197 1.00 93.00 173 ALA A CA 1
ATOM 1370 C C . ALA A 1 173 ? 2.093 -11.084 2.755 1.00 93.00 173 ALA A C 1
ATOM 1372 O O . ALA A 1 173 ? 1.752 -10.964 3.931 1.00 93.00 173 ALA A O 1
ATOM 1373 N N . ASP A 1 174 ? 2.171 -10.035 1.933 1.00 93.00 174 ASP A N 1
ATOM 1374 C CA . ASP A 1 174 ? 1.868 -8.671 2.368 1.00 93.00 174 ASP A CA 1
ATOM 1375 C C . ASP A 1 174 ? 0.365 -8.502 2.616 1.00 93.00 174 ASP A C 1
ATOM 1377 O O . ASP A 1 174 ? -0.031 -8.003 3.669 1.00 93.00 174 ASP A O 1
ATOM 1381 N N . PHE A 1 175 ? -0.486 -9.056 1.750 1.00 93.50 175 PHE A N 1
ATOM 1382 C CA . PHE A 1 175 ? -1.933 -9.112 1.986 1.00 93.50 175 PHE A CA 1
ATOM 1383 C C . PHE A 1 175 ? -2.285 -9.940 3.223 1.00 93.50 175 PHE A C 1
ATOM 1385 O O . PHE A 1 175 ? -3.135 -9.533 4.021 1.00 93.50 175 PHE A O 1
ATOM 1392 N N . ALA A 1 176 ? -1.626 -11.086 3.412 1.00 92.62 176 ALA A N 1
ATOM 1393 C CA . ALA A 1 176 ? -1.840 -11.937 4.578 1.00 92.62 176 ALA A CA 1
ATOM 1394 C C . ALA A 1 176 ? -1.491 -11.216 5.892 1.00 92.62 176 ALA A C 1
ATOM 1396 O O . ALA A 1 176 ? -2.224 -11.352 6.874 1.00 92.62 176 ALA A O 1
ATOM 1397 N N . LYS A 1 177 ? -0.421 -10.408 5.913 1.00 92.50 177 LYS A N 1
ATOM 1398 C CA . LYS A 1 177 ? -0.068 -9.567 7.070 1.00 92.50 177 LYS A CA 1
ATOM 1399 C C . LYS A 1 177 ? -1.173 -8.559 7.387 1.00 92.50 177 LYS A C 1
ATOM 1401 O O . LYS A 1 177 ? -1.579 -8.483 8.544 1.00 92.50 177 LYS A O 1
ATOM 1406 N N . ILE A 1 178 ? -1.697 -7.851 6.380 1.00 93.38 178 ILE A N 1
ATOM 1407 C CA . ILE A 1 178 ? -2.790 -6.881 6.573 1.00 93.38 178 ILE A CA 1
ATOM 1408 C C . ILE A 1 178 ? -4.044 -7.568 7.123 1.00 93.38 178 ILE A C 1
ATOM 1410 O O . ILE A 1 178 ? -4.575 -7.136 8.142 1.00 93.38 178 ILE A O 1
ATOM 1414 N N . LYS A 1 179 ? -4.475 -8.682 6.516 1.00 92.06 179 LYS A N 1
ATOM 1415 C CA . LYS A 1 179 ? -5.649 -9.447 6.981 1.00 92.06 179 LYS A CA 1
ATOM 1416 C C . LYS A 1 179 ? -5.466 -9.966 8.412 1.00 92.06 179 LYS A C 1
ATOM 1418 O O . LYS A 1 179 ? -6.399 -9.944 9.210 1.00 92.06 179 LYS A O 1
ATOM 1423 N N . LYS A 1 180 ? -4.256 -10.408 8.771 1.00 93.62 180 LYS A N 1
ATOM 1424 C CA . LYS A 1 180 ? -3.938 -10.853 10.136 1.00 93.62 180 LYS A CA 1
ATOM 1425 C C . LYS A 1 180 ? -3.988 -9.699 11.141 1.00 93.62 180 LYS A C 1
ATOM 1427 O O . LYS A 1 180 ? -4.504 -9.884 12.242 1.00 93.62 180 LYS A O 1
ATOM 1432 N N . ALA A 1 181 ? -3.453 -8.535 10.782 1.00 92.62 181 ALA A N 1
ATOM 1433 C CA . ALA A 1 181 ? -3.487 -7.340 11.620 1.00 92.62 181 ALA A CA 1
ATOM 1434 C C . ALA A 1 181 ? -4.926 -6.841 11.831 1.00 92.62 181 ALA A C 1
ATOM 1436 O O . ALA A 1 181 ? -5.329 -6.586 12.962 1.00 92.62 181 ALA A O 1
ATOM 1437 N N . GLU A 1 182 ? -5.739 -6.813 10.777 1.00 92.19 182 GLU A N 1
ATOM 1438 C CA . GLU A 1 182 ? -7.167 -6.503 10.867 1.00 92.19 182 GLU A CA 1
ATOM 1439 C C . GLU A 1 182 ? -7.915 -7.486 11.781 1.00 92.19 182 GLU A C 1
ATOM 1441 O O . GLU A 1 182 ? -8.603 -7.064 12.709 1.00 92.19 182 GLU A O 1
ATOM 1446 N N . ALA A 1 183 ? -7.740 -8.798 11.585 1.00 92.12 183 ALA A N 1
ATOM 1447 C CA . ALA A 1 183 ? -8.365 -9.811 12.437 1.00 92.12 183 ALA A CA 1
ATOM 1448 C C . ALA A 1 183 ? -7.957 -9.654 13.914 1.00 92.12 183 ALA A C 1
ATOM 1450 O O . ALA A 1 183 ? -8.765 -9.867 14.821 1.00 92.12 183 ALA A O 1
ATOM 1451 N N . ARG A 1 184 ? -6.709 -9.239 14.167 1.00 92.06 184 ARG A N 1
ATOM 1452 C CA . ARG A 1 184 ? -6.217 -8.928 15.512 1.00 92.06 184 ARG A CA 1
ATOM 1453 C C . ARG A 1 184 ? -6.911 -7.700 16.100 1.00 92.06 184 ARG A C 1
ATOM 1455 O O . ARG A 1 184 ? -7.331 -7.776 17.250 1.00 92.06 184 ARG A O 1
ATOM 1462 N N . ILE A 1 185 ? -7.076 -6.617 15.336 1.00 89.94 185 ILE A N 1
ATOM 1463 C CA . ILE A 1 185 ? -7.827 -5.427 15.772 1.00 89.94 185 ILE A CA 1
ATOM 1464 C C . ILE A 1 185 ? -9.273 -5.803 16.109 1.00 89.94 185 ILE A C 1
ATOM 1466 O O . ILE A 1 185 ? -9.738 -5.489 17.201 1.00 89.94 185 ILE A O 1
ATOM 1470 N N . ILE A 1 186 ? -9.952 -6.547 15.229 1.00 89.56 186 ILE A N 1
ATOM 1471 C CA . ILE A 1 186 ? -11.328 -7.019 15.457 1.00 89.56 186 ILE A CA 1
ATOM 1472 C C . ILE A 1 186 ? -11.414 -7.836 16.753 1.00 89.56 186 ILE A C 1
ATOM 1474 O O . ILE A 1 186 ? -12.304 -7.612 17.571 1.00 89.56 186 ILE A O 1
ATOM 1478 N N . SER A 1 187 ? -10.468 -8.752 16.980 1.00 90.62 187 SER A N 1
ATOM 1479 C CA . SER A 1 187 ? -10.423 -9.552 18.207 1.00 90.62 187 SER A CA 1
ATOM 1480 C C . SER A 1 187 ? -10.184 -8.702 19.457 1.00 90.62 187 SER A C 1
ATOM 1482 O O . SER A 1 187 ? -10.820 -8.940 20.480 1.00 90.62 187 SER A O 1
ATOM 1484 N N . LEU A 1 188 ? -9.292 -7.710 19.396 1.00 89.50 188 LEU A N 1
ATOM 1485 C CA . LEU A 1 188 ? -9.026 -6.805 20.517 1.00 89.50 188 LEU A CA 1
ATOM 1486 C C . LEU A 1 188 ? -10.246 -5.941 20.842 1.00 89.50 188 LEU A C 1
ATOM 1488 O O . LEU A 1 188 ? -10.584 -5.786 22.009 1.00 89.50 188 LEU A O 1
ATOM 1492 N N . ILE A 1 189 ? -10.953 -5.449 19.826 1.00 87.44 189 ILE A N 1
ATOM 1493 C CA . ILE A 1 189 ? -12.189 -4.684 20.015 1.00 87.44 189 ILE A CA 1
ATOM 1494 C C . ILE A 1 189 ? -13.285 -5.564 20.616 1.00 87.44 189 ILE A C 1
ATOM 1496 O O . ILE A 1 189 ? -13.954 -5.142 21.555 1.00 87.44 189 ILE A O 1
ATOM 1500 N N . ALA A 1 190 ? -13.415 -6.812 20.161 1.00 86.44 190 ALA A N 1
ATOM 1501 C CA . ALA A 1 190 ? -14.346 -7.763 20.763 1.00 86.44 190 ALA A CA 1
ATOM 1502 C C . ALA A 1 190 ? -14.026 -8.041 22.246 1.00 86.44 190 ALA A C 1
ATOM 1504 O O . ALA A 1 190 ? -14.944 -8.206 23.042 1.00 86.44 190 ALA A O 1
ATOM 1505 N N . LYS A 1 191 ? -12.743 -8.037 22.644 1.00 86.88 191 LYS A N 1
ATOM 1506 C CA . LYS A 1 191 ? -12.334 -8.189 24.055 1.00 86.88 191 LYS A CA 1
ATOM 1507 C C . LYS A 1 191 ? -12.721 -7.007 24.941 1.00 86.88 191 LYS A C 1
ATOM 1509 O O . LYS A 1 191 ? -12.834 -7.201 26.146 1.00 86.88 191 LYS A O 1
ATOM 1514 N N . LEU A 1 192 ? -12.885 -5.807 24.380 1.00 83.31 192 LEU A N 1
ATOM 1515 C CA . LEU A 1 192 ? -13.326 -4.644 25.153 1.00 83.31 192 LEU A CA 1
ATOM 1516 C C . LEU A 1 192 ? -14.788 -4.787 25.614 1.00 83.31 192 LEU A C 1
ATOM 1518 O O . LEU A 1 192 ? -15.161 -4.148 26.590 1.00 83.31 192 LEU A O 1
ATOM 1522 N N . ASP A 1 193 ? -15.597 -5.600 24.918 1.00 81.75 193 ASP A N 1
ATOM 1523 C CA . ASP A 1 193 ? -17.007 -5.901 25.234 1.00 81.75 193 ASP A CA 1
ATOM 1524 C C . ASP A 1 193 ? -17.872 -4.661 25.553 1.00 81.75 193 ASP A C 1
ATOM 1526 O O . ASP A 1 193 ? -18.787 -4.676 26.380 1.00 81.75 193 ASP A O 1
ATOM 1530 N N . LEU A 1 194 ? -17.589 -3.540 24.882 1.00 78.81 194 LEU A N 1
ATOM 1531 C CA . LEU A 1 194 ? -18.276 -2.270 25.143 1.00 78.81 194 LEU A CA 1
ATOM 1532 C C . LEU A 1 194 ? -19.702 -2.251 24.571 1.00 78.81 194 LEU A C 1
ATOM 1534 O O . LEU A 1 194 ? -20.531 -1.485 25.046 1.00 78.81 194 LEU A O 1
ATOM 1538 N N . GLY A 1 195 ? -20.032 -3.130 23.618 1.00 76.19 195 GLY A N 1
ATOM 1539 C CA . GLY A 1 195 ? -21.352 -3.158 22.978 1.00 76.19 195 GLY A CA 1
ATOM 1540 C C . GLY A 1 195 ? -21.710 -1.827 22.305 1.00 76.19 195 GLY A C 1
ATOM 1541 O O . GLY A 1 195 ? -20.830 -1.129 21.801 1.00 76.19 195 GLY A O 1
ATOM 1542 N N . ASP A 1 196 ? -23.001 -1.486 22.294 1.00 80.56 196 ASP A N 1
ATOM 1543 C CA . ASP A 1 196 ? -23.462 -0.152 21.901 1.00 80.56 196 ASP A CA 1
ATOM 1544 C C . ASP A 1 196 ? -23.300 0.811 23.086 1.00 80.56 196 ASP A C 1
ATOM 1546 O O . ASP A 1 196 ? -23.794 0.550 24.189 1.00 80.56 196 ASP A O 1
ATOM 1550 N N . VAL A 1 197 ? -22.560 1.899 22.873 1.00 83.06 197 VAL A N 1
ATOM 1551 C CA . VAL A 1 197 ? -22.278 2.904 23.904 1.00 83.06 197 VAL A CA 1
ATOM 1552 C C . VAL A 1 197 ? -23.323 4.015 23.774 1.00 83.06 197 VAL A C 1
ATOM 1554 O O . VAL A 1 197 ? -23.315 4.730 22.768 1.00 83.06 197 VAL A O 1
ATOM 1557 N N . PRO A 1 198 ? -24.203 4.227 24.772 1.00 85.75 198 PRO A N 1
ATOM 1558 C CA . PRO A 1 198 ? -25.161 5.322 24.737 1.00 85.75 198 PRO A CA 1
ATOM 1559 C C . PRO A 1 198 ? -24.461 6.674 24.579 1.00 85.75 198 PRO A C 1
ATOM 1561 O O . PRO A 1 198 ? -23.422 6.936 25.190 1.00 85.75 198 PRO A O 1
ATOM 1564 N N . LYS A 1 199 ? -25.060 7.588 23.807 1.00 85.25 199 LYS A N 1
ATOM 1565 C CA . LYS A 1 199 ? -24.493 8.934 23.591 1.00 85.25 199 LYS A CA 1
ATOM 1566 C C . LYS A 1 199 ? -24.276 9.702 24.898 1.00 85.25 199 LYS A C 1
ATOM 1568 O O . LYS A 1 199 ? -23.336 10.489 24.990 1.00 85.25 199 LYS A O 1
ATOM 1573 N N . SER A 1 200 ? -25.135 9.489 25.895 1.00 85.69 200 SER A N 1
ATOM 1574 C CA . SER A 1 200 ? -25.007 10.068 27.237 1.00 85.69 200 SER A CA 1
ATOM 1575 C C . SER A 1 200 ? -23.734 9.582 27.941 1.00 85.69 200 SER A C 1
ATOM 1577 O O . SER A 1 200 ? -22.979 10.402 28.464 1.00 85.69 200 SER A O 1
ATOM 1579 N N . VAL A 1 201 ? -23.435 8.281 27.863 1.00 85.44 201 VAL A N 1
ATOM 1580 C CA . VAL A 1 201 ? -22.200 7.667 28.381 1.00 85.44 201 VAL A CA 1
ATOM 1581 C C . VAL A 1 201 ? -20.970 8.200 27.653 1.00 85.44 201 VAL A C 1
ATOM 1583 O O . VAL A 1 201 ? -20.000 8.590 28.299 1.00 85.44 201 VAL A O 1
ATOM 1586 N N . GLU A 1 202 ? -21.004 8.273 26.320 1.00 84.31 202 GLU A N 1
ATOM 1587 C CA . GLU A 1 202 ? -19.877 8.780 25.528 1.00 84.31 202 GLU A CA 1
ATOM 1588 C C . GLU A 1 202 ? -19.542 10.235 25.893 1.00 84.31 202 GLU A C 1
ATOM 1590 O O . GLU A 1 202 ? -18.381 10.575 26.134 1.00 84.31 202 GLU A O 1
ATOM 1595 N N . GLN A 1 203 ? -20.558 11.101 25.988 1.00 85.44 203 GLN A N 1
ATOM 1596 C CA . GLN A 1 203 ? -20.381 12.500 26.383 1.00 85.44 203 GLN A CA 1
ATOM 1597 C C . GLN A 1 203 ? -19.852 12.630 27.812 1.00 85.44 203 GLN A C 1
ATOM 1599 O O . GLN A 1 203 ? -18.949 13.437 28.053 1.00 85.44 203 GLN A O 1
ATOM 1604 N N . PHE A 1 204 ? -20.384 11.826 28.735 1.00 87.50 204 PHE A N 1
ATOM 1605 C CA . PHE A 1 204 ? -19.937 11.786 30.121 1.00 87.50 204 PHE A CA 1
ATOM 1606 C C . PHE A 1 204 ? -18.464 11.377 30.216 1.00 87.50 204 PHE A C 1
ATOM 1608 O O . PHE A 1 204 ? -17.660 12.125 30.772 1.00 87.50 204 PHE A O 1
ATOM 1615 N N . LEU A 1 205 ? -18.079 10.245 29.615 1.00 85.50 205 LEU A N 1
ATOM 1616 C CA . LEU A 1 205 ? -16.699 9.750 29.630 1.00 85.50 205 LEU A CA 1
ATOM 1617 C C . LEU A 1 205 ? -15.745 10.730 28.944 1.00 85.50 205 LEU A C 1
ATOM 1619 O O . LEU A 1 205 ? -14.655 10.991 29.451 1.00 85.50 205 LEU A O 1
ATO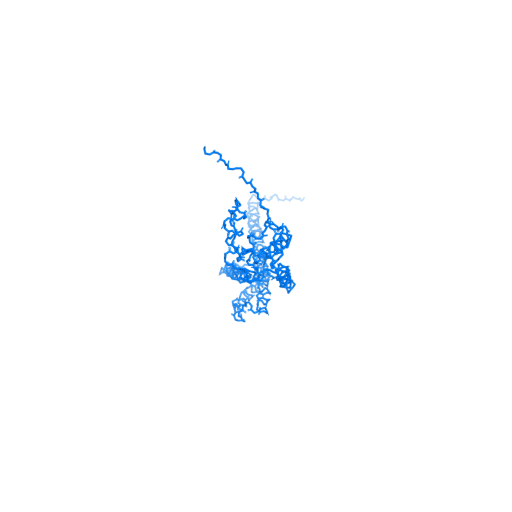M 1623 N N . LYS A 1 206 ? -16.166 11.346 27.835 1.00 84.81 206 LYS A N 1
ATOM 1624 C CA . LYS A 1 206 ? -15.366 12.358 27.141 1.00 84.81 206 LYS A CA 1
ATOM 1625 C C . LYS A 1 206 ? -15.066 13.559 28.040 1.00 84.81 206 LYS A C 1
ATOM 1627 O O . LYS A 1 206 ? -13.908 13.963 28.119 1.00 84.81 206 LYS A O 1
ATOM 1632 N N . ARG A 1 207 ? -16.061 14.099 28.752 1.00 83.19 207 ARG A N 1
ATOM 1633 C CA . ARG A 1 207 ? -15.860 15.208 29.708 1.00 83.19 207 ARG A CA 1
ATOM 1634 C C . ARG A 1 207 ? -15.041 14.775 30.921 1.00 83.19 207 ARG A C 1
ATOM 1636 O O . ARG A 1 207 ? -14.092 15.463 31.295 1.00 83.19 207 ARG A O 1
ATOM 1643 N N . ALA A 1 208 ? -15.355 13.607 31.480 1.00 83.31 208 ALA A N 1
ATOM 1644 C CA . ALA A 1 208 ? -14.636 13.044 32.615 1.00 83.31 208 ALA A CA 1
ATOM 1645 C C . ALA A 1 208 ? -13.144 12.856 32.303 1.00 83.31 208 ALA A C 1
ATOM 1647 O O . ALA A 1 208 ? -12.305 13.179 33.141 1.00 83.31 208 ALA A O 1
ATOM 1648 N N . SER A 1 209 ? -12.810 12.423 31.082 1.00 77.25 209 SER A N 1
ATOM 1649 C CA . SER A 1 209 ? -11.426 12.202 30.647 1.00 77.25 209 SER A CA 1
ATOM 1650 C C . SER A 1 209 ? -10.596 13.487 30.476 1.00 77.25 209 SER A C 1
ATOM 1652 O O . SER A 1 209 ? -9.371 13.410 30.486 1.00 77.25 209 SER A O 1
ATOM 1654 N N . GLN A 1 210 ? -11.229 14.659 30.322 1.00 78.06 210 GLN A N 1
ATOM 1655 C CA . GLN A 1 210 ? -10.540 15.934 30.064 1.00 78.06 210 GLN A CA 1
ATOM 1656 C C . GLN A 1 210 ? -10.262 16.759 31.325 1.00 78.06 210 GLN A C 1
ATOM 1658 O O . GLN A 1 210 ? -9.171 17.305 31.469 1.00 78.06 210 GLN A O 1
ATOM 1663 N N . SER A 1 211 ? -11.241 16.889 32.221 1.00 76.06 211 SER A N 1
ATOM 1664 C CA . SER A 1 211 ? -11.149 17.803 33.374 1.00 76.06 211 SER A CA 1
ATOM 1665 C C . SER A 1 211 ? -11.849 17.286 34.632 1.00 76.06 211 SER A C 1
ATOM 1667 O O . SER A 1 211 ? -12.026 18.039 35.589 1.00 76.06 211 SER A O 1
ATOM 1669 N N . GLY A 1 212 ? -12.293 16.025 34.629 1.00 75.88 212 GLY A N 1
ATOM 1670 C CA . GLY A 1 212 ? -13.316 15.559 35.560 1.00 75.88 212 GLY A CA 1
ATOM 1671 C C . GLY A 1 212 ? -14.691 16.154 35.233 1.00 75.88 212 GLY A C 1
ATOM 1672 O O . GLY A 1 212 ? -14.813 17.132 34.491 1.00 75.88 212 GLY A O 1
ATOM 1673 N N . VAL A 1 213 ? -15.745 15.536 35.763 1.00 83.50 213 VAL A N 1
ATOM 1674 C CA . VAL A 1 213 ? -17.135 15.944 35.524 1.00 83.50 213 VAL A CA 1
ATOM 1675 C C . VAL A 1 213 ? -17.891 16.014 36.850 1.00 83.50 213 VAL A C 1
ATOM 1677 O O . VAL A 1 213 ? -17.545 15.313 37.804 1.00 83.50 213 VAL A O 1
ATOM 1680 N N . SER A 1 214 ? -18.893 16.891 36.935 1.00 82.38 214 SER A N 1
ATOM 1681 C CA . SER A 1 214 ? -19.705 17.029 38.147 1.00 82.38 214 SER A CA 1
ATOM 1682 C C . SER A 1 214 ? -20.474 15.741 38.433 1.00 82.38 214 SER A C 1
ATOM 1684 O O . SER A 1 214 ? -21.010 15.123 37.516 1.00 82.38 214 SER A O 1
ATOM 1686 N N . LEU A 1 215 ? -20.618 15.376 39.711 1.00 80.00 215 LEU A N 1
ATOM 1687 C CA . LEU A 1 215 ? -21.435 14.224 40.110 1.00 80.00 215 LEU A CA 1
ATOM 1688 C C . LEU A 1 215 ? -22.900 14.372 39.659 1.00 80.00 215 LEU A C 1
ATOM 1690 O O . LEU A 1 215 ? -23.568 13.377 39.423 1.00 80.00 215 LEU A O 1
ATOM 1694 N N . ALA A 1 216 ? -23.385 15.606 39.480 1.00 82.50 216 ALA A N 1
ATOM 1695 C CA . ALA A 1 216 ? -24.726 15.874 38.959 1.00 82.50 216 ALA A CA 1
ATOM 1696 C C . ALA A 1 216 ? -24.923 15.437 37.493 1.00 82.50 216 ALA A C 1
ATOM 1698 O O . ALA A 1 216 ? -26.058 15.294 37.052 1.00 82.50 216 ALA A O 1
ATOM 1699 N N . GLU A 1 217 ? -23.840 15.239 36.734 1.00 80.25 217 GLU A N 1
ATOM 1700 C CA . GLU A 1 217 ? -23.891 14.757 35.346 1.00 80.25 217 GLU A CA 1
ATOM 1701 C C . GLU A 1 217 ? -23.889 13.221 35.253 1.00 80.25 217 GLU A C 1
ATOM 1703 O O . GLU A 1 217 ? -24.047 12.672 34.163 1.00 80.25 217 GLU A O 1
ATOM 1708 N N . LEU A 1 218 ? -23.736 12.516 36.380 1.00 84.69 218 LEU A N 1
ATOM 1709 C CA . LEU A 1 218 ? -23.853 11.062 36.454 1.00 84.69 218 LEU A CA 1
ATOM 1710 C C . LEU A 1 218 ? -25.337 10.672 36.515 1.00 84.69 218 LEU A C 1
ATOM 1712 O O . LEU A 1 218 ? -25.911 10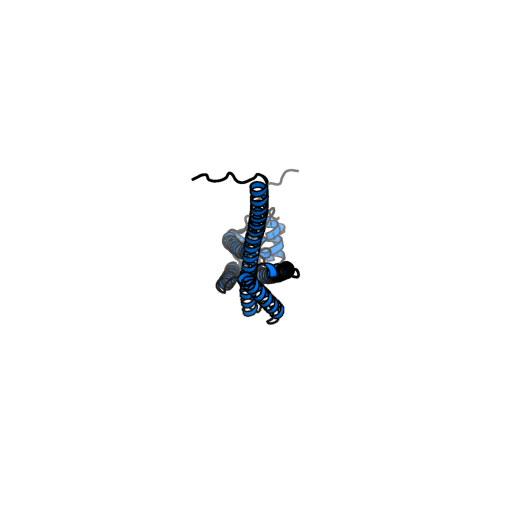.552 37.595 1.00 84.69 218 LEU A O 1
ATOM 1716 N N . SER A 1 219 ? -25.961 10.504 35.349 1.00 88.50 219 SER A N 1
ATOM 1717 C CA . SER A 1 219 ? -27.338 10.011 35.259 1.00 88.50 219 SER A CA 1
ATOM 1718 C C . SER A 1 219 ? -27.443 8.530 35.642 1.00 88.50 219 SER A C 1
ATOM 1720 O O . SER A 1 219 ? -26.462 7.783 35.565 1.00 88.50 219 SER A O 1
ATOM 1722 N N . ASP A 1 220 ? -28.653 8.091 35.997 1.00 88.25 220 ASP A N 1
ATOM 1723 C CA . ASP A 1 220 ? -28.944 6.678 36.272 1.00 88.25 220 ASP A CA 1
ATOM 1724 C C . ASP A 1 220 ? -28.590 5.786 35.073 1.00 88.25 220 ASP A C 1
ATOM 1726 O O . ASP A 1 220 ? -27.991 4.731 35.256 1.00 88.25 220 ASP A O 1
ATOM 1730 N N . GLU A 1 221 ? -28.848 6.262 33.849 1.00 88.00 221 GLU A N 1
ATOM 1731 C CA . GLU A 1 221 ? -28.482 5.578 32.600 1.00 88.00 221 GLU A CA 1
ATOM 1732 C C . GLU A 1 221 ? -26.963 5.346 32.497 1.00 88.00 221 GLU A C 1
ATOM 1734 O O . GLU A 1 221 ? -26.514 4.242 32.184 1.00 88.00 221 GLU A O 1
ATOM 1739 N N . VAL A 1 222 ? -26.150 6.367 32.801 1.00 86.94 222 VAL A N 1
ATOM 1740 C CA . VAL A 1 222 ? -24.684 6.249 32.757 1.00 86.94 222 VAL A CA 1
ATOM 1741 C C . VAL A 1 222 ? -24.185 5.287 33.832 1.00 86.94 222 VAL A C 1
ATOM 1743 O O . VAL A 1 222 ? -23.313 4.455 33.574 1.00 86.94 222 VAL A O 1
ATOM 1746 N N . LEU A 1 223 ? -24.744 5.379 35.039 1.00 86.19 223 LEU A N 1
ATOM 1747 C CA . LEU A 1 223 ? -24.384 4.514 36.155 1.00 86.19 223 LEU A CA 1
ATOM 1748 C C . LEU A 1 223 ? -24.745 3.045 35.882 1.00 86.19 223 LEU A C 1
ATOM 1750 O O . LEU A 1 223 ? -23.951 2.154 36.186 1.00 86.19 223 LEU A O 1
ATOM 1754 N N . GLU A 1 224 ? -25.933 2.788 35.336 1.00 88.19 224 GLU A N 1
ATOM 1755 C CA . GLU A 1 224 ? -26.425 1.449 35.011 1.00 88.19 224 GLU A CA 1
ATOM 1756 C C . GLU A 1 224 ? -25.563 0.795 33.930 1.00 88.19 224 GLU A C 1
ATOM 1758 O O . GLU A 1 224 ? -25.088 -0.325 34.126 1.00 88.19 224 GLU A O 1
ATOM 1763 N N . TRP A 1 225 ? -25.232 1.534 32.867 1.00 89.75 225 TRP A N 1
ATOM 1764 C CA . TRP A 1 225 ? -24.339 1.045 31.817 1.00 89.75 225 TRP A CA 1
ATOM 1765 C C . TRP A 1 225 ? -22.928 0.741 32.345 1.00 89.75 225 TRP A C 1
ATOM 1767 O O . TRP A 1 225 ? -22.364 -0.318 32.070 1.00 89.75 225 TRP A O 1
ATOM 1777 N N . LEU A 1 226 ? -22.353 1.624 33.174 1.00 85.88 226 LEU A N 1
ATOM 1778 C CA . LEU A 1 226 ? -21.036 1.387 33.781 1.00 85.88 226 LEU A CA 1
ATOM 1779 C C . LEU A 1 226 ? -21.028 0.169 34.715 1.00 85.88 226 LEU A C 1
ATOM 1781 O O . LEU A 1 226 ? -20.000 -0.503 34.827 1.00 85.88 226 LEU A O 1
ATOM 1785 N N . LYS A 1 227 ? -22.142 -0.114 35.402 1.00 86.75 227 LYS A N 1
ATOM 1786 C CA . LYS A 1 227 ? -22.295 -1.308 36.247 1.00 86.75 227 LYS A CA 1
ATOM 1787 C C . LYS A 1 227 ? -22.393 -2.576 35.409 1.00 86.75 227 LYS A C 1
ATOM 1789 O O . LYS A 1 227 ? -21.675 -3.528 35.713 1.00 86.75 227 LYS A O 1
ATOM 1794 N N . ASP A 1 228 ? -23.220 -2.570 34.366 1.00 87.12 228 ASP A N 1
ATOM 1795 C CA . ASP A 1 228 ? -23.373 -3.692 33.433 1.00 87.12 228 ASP A CA 1
ATOM 1796 C C . ASP A 1 228 ? -22.021 -4.085 32.817 1.00 87.12 228 ASP A C 1
ATOM 1798 O O . ASP A 1 228 ? -21.602 -5.243 32.868 1.00 87.12 228 ASP A O 1
ATOM 1802 N N . LYS A 1 229 ? -21.252 -3.081 32.380 1.00 84.75 229 LYS A N 1
ATOM 1803 C CA . LYS A 1 229 ? -19.909 -3.261 31.812 1.00 84.75 229 LYS A CA 1
ATOM 1804 C C . LYS A 1 229 ? -18.793 -3.452 32.839 1.00 84.75 229 LYS A C 1
ATOM 1806 O O . LYS A 1 229 ? -17.638 -3.615 32.459 1.00 84.75 229 LYS A O 1
ATOM 1811 N N . LYS A 1 230 ? -19.111 -3.469 34.140 1.00 82.69 230 LYS A N 1
ATOM 1812 C CA . LYS A 1 230 ? -18.148 -3.624 35.253 1.00 82.69 230 LYS A CA 1
ATOM 1813 C C . LYS A 1 230 ? -17.020 -2.581 35.241 1.00 82.69 230 LYS A C 1
ATOM 1815 O O . LYS A 1 230 ? -15.906 -2.846 35.684 1.00 82.69 230 LYS A O 1
ATOM 1820 N N . LEU A 1 231 ? -17.319 -1.376 34.763 1.00 83.31 231 LEU A N 1
ATOM 1821 C CA . LEU A 1 231 ? -16.364 -0.280 34.592 1.00 83.31 231 LEU A CA 1
ATOM 1822 C C . LEU A 1 231 ? -16.387 0.742 35.737 1.00 83.31 231 LEU A C 1
ATOM 1824 O O . LEU A 1 231 ? -15.563 1.655 35.754 1.00 83.31 231 LEU A O 1
ATOM 1828 N N . THR A 1 232 ? -17.292 0.597 36.709 1.00 77.19 232 THR A N 1
ATOM 1829 C CA . THR A 1 232 ? -17.443 1.527 37.844 1.00 77.19 232 THR A CA 1
ATOM 1830 C C . THR A 1 232 ? -16.161 1.720 38.654 1.00 77.19 232 THR A C 1
ATOM 1832 O O . THR A 1 232 ? -15.901 2.828 39.111 1.00 77.19 232 THR A O 1
ATOM 1835 N N . GLY A 1 233 ? -15.332 0.678 38.793 1.00 76.62 233 GLY A N 1
ATOM 1836 C CA . GLY A 1 233 ? -14.061 0.738 39.526 1.00 76.62 233 GLY A CA 1
ATOM 1837 C C . GLY A 1 233 ? -12.973 1.586 38.855 1.00 76.62 233 GLY A C 1
ATOM 1838 O O . GLY A 1 233 ? -12.025 1.992 39.523 1.00 76.62 233 GLY A O 1
ATOM 1839 N N . ASN A 1 234 ? -13.120 1.893 37.562 1.00 75.69 234 ASN A N 1
ATOM 1840 C CA . ASN A 1 234 ? -12.164 2.713 36.812 1.00 75.69 234 ASN A CA 1
ATOM 1841 C C . ASN A 1 234 ? -12.387 4.221 36.999 1.00 75.69 234 ASN A C 1
ATOM 1843 O O . ASN A 1 234 ? -11.565 5.021 36.557 1.00 75.69 234 ASN A O 1
ATOM 1847 N N . LEU A 1 235 ? -13.501 4.628 37.613 1.00 79.44 235 LEU A N 1
ATOM 1848 C CA . LEU A 1 235 ? -13.820 6.032 37.848 1.00 79.44 235 LEU A CA 1
ATOM 1849 C C . LEU A 1 235 ? -13.598 6.375 39.318 1.00 79.44 235 LEU A C 1
ATOM 1851 O O . LEU A 1 235 ? -14.118 5.718 40.218 1.00 79.44 235 LEU A O 1
ATOM 1855 N N . ARG A 1 236 ? -12.831 7.439 39.569 1.00 77.00 236 ARG A N 1
ATOM 1856 C CA . ARG A 1 236 ? -12.582 7.951 40.920 1.00 77.00 236 ARG A CA 1
ATOM 1857 C C . ARG A 1 236 ? -13.358 9.238 41.140 1.00 77.00 236 ARG A C 1
ATOM 1859 O O . ARG A 1 236 ? -13.249 10.177 40.356 1.00 77.00 236 ARG A O 1
ATOM 1866 N N . ILE A 1 237 ? -14.092 9.295 42.246 1.00 78.12 237 ILE A N 1
ATOM 1867 C CA . ILE A 1 237 ? -14.694 10.536 42.728 1.00 78.12 237 ILE A CA 1
ATOM 1868 C C . ILE A 1 237 ? -13.611 11.289 43.494 1.00 78.12 237 ILE A C 1
ATOM 1870 O O . ILE A 1 237 ? -13.178 10.858 44.562 1.00 78.12 237 ILE A O 1
ATOM 1874 N N . THR A 1 238 ? -13.163 12.414 42.948 1.00 72.56 238 THR A N 1
ATOM 1875 C CA . THR A 1 238 ? -12.276 13.340 43.647 1.00 72.56 238 THR A CA 1
ATOM 1876 C C . THR A 1 238 ? -13.111 14.474 44.229 1.00 72.56 238 THR A C 1
ATOM 1878 O O . THR A 1 238 ? -13.770 15.232 43.520 1.00 72.56 238 THR A O 1
ATOM 1881 N N . THR A 1 239 ? -13.111 14.606 45.553 1.00 62.66 239 THR A N 1
ATOM 1882 C CA . THR A 1 239 ? -13.703 15.768 46.219 1.00 62.66 239 THR A CA 1
ATOM 1883 C C . THR A 1 239 ? -12.758 16.950 46.039 1.00 62.66 239 THR A C 1
ATOM 1885 O O . THR A 1 239 ? -11.835 17.145 46.828 1.00 62.66 239 THR A O 1
ATOM 1888 N N . GLY A 1 240 ? -12.940 17.713 44.963 1.00 55.88 240 GLY A N 1
ATOM 1889 C CA . GLY A 1 240 ? -12.205 18.953 44.751 1.00 55.88 240 GLY A CA 1
ATOM 1890 C C . GLY A 1 240 ? -12.622 20.004 45.777 1.00 55.88 240 GLY A C 1
ATOM 1891 O O . GLY A 1 240 ? -13.767 20.460 45.781 1.00 55.88 240 GLY A O 1
ATOM 1892 N N . THR A 1 241 ? -11.696 20.424 46.639 1.00 50.44 241 THR A N 1
ATOM 1893 C CA . THR A 1 241 ? -11.818 21.682 47.379 1.00 50.44 241 THR A CA 1
ATOM 1894 C C . THR A 1 241 ? -11.931 22.798 46.341 1.00 50.44 241 THR A C 1
ATOM 1896 O O . THR A 1 241 ? -11.008 22.996 45.552 1.00 50.44 241 THR A O 1
ATOM 1899 N N . ARG A 1 242 ? -13.080 23.486 46.292 1.00 42.81 242 ARG A N 1
ATOM 1900 C CA . ARG A 1 242 ? -13.326 24.645 45.412 1.00 42.81 242 ARG A CA 1
ATOM 1901 C C . ARG A 1 242 ? -12.085 25.556 45.374 1.00 42.81 242 ARG A C 1
ATOM 1903 O O . ARG A 1 242 ? -11.626 25.937 46.455 1.00 42.81 242 ARG A O 1
ATOM 1910 N N . PRO A 1 243 ? -11.592 25.991 44.198 1.00 44.47 243 PRO A N 1
ATOM 1911 C CA . PRO A 1 243 ? -10.766 27.187 44.146 1.00 44.47 243 PRO A CA 1
ATOM 1912 C C . PRO A 1 243 ? -11.613 28.312 44.741 1.00 44.47 243 PRO A C 1
ATOM 1914 O O . PRO A 1 243 ? -12.727 28.567 44.273 1.00 44.47 243 PRO A O 1
ATOM 1917 N N . ARG A 1 244 ? -11.143 28.915 45.837 1.00 41.47 244 ARG A N 1
ATOM 1918 C CA . ARG A 1 244 ? -11.726 30.165 46.323 1.00 41.47 244 ARG A CA 1
ATOM 1919 C C . ARG A 1 244 ? -11.527 31.192 45.210 1.00 41.47 244 ARG A C 1
ATOM 1921 O O . ARG A 1 244 ? -10.388 31.437 44.819 1.00 41.47 244 ARG A O 1
ATOM 1928 N N . VAL A 1 245 ? -12.648 31.679 44.682 1.00 48.16 245 VAL A N 1
ATOM 1929 C CA . VAL A 1 245 ? -12.731 32.906 43.881 1.00 48.16 245 VAL A CA 1
ATOM 1930 C C . VAL A 1 245 ? -12.164 34.060 44.698 1.00 48.16 245 VAL A C 1
ATOM 1932 O O . VAL A 1 245 ? -12.437 34.072 45.923 1.00 48.16 245 VAL A O 1
#

Foldseek 3Di:
DDDPDDDPVRVVVVVVVVVVVVVVVVVVVVLVVVLVVLVVLLVVLVVLLVQLVLLVVVCVVVVLDPPPPDPVVLSVVLVVLSVVLVVCSVPPSVCNPPPCSSVVSSVSSVVSSVVSVVVLLVSLVVVLVVLLDDLVLCVLVCLQPVLVVLSVVSVVLSVVSVVLSVDRDRDPVSVVSSVVSSVSNVVSVVVQVLPDQDPLLSVQSVVCVPPHDDPVSCDPVNVVSCVVSVRVVRDDDDPDPDDDD

Secondary structure (DSSP, 8-state):
---PPPPHHHHHHHHHHHHHHHHHHHHHHHHHHHHHHHHHHHHHHHHHHHHHHHHHHHHHHTTSS-TT-S-HHHHHHHHHHHHHHHHHHHH-GGGSSGGGHHHHHHHHHHHHHHHHHHHHHHHHHHHHHHHS---GGGGGGTTSHHHHHHHHHHHHHHHHHHHTTSS---SHHHHHHHHHHHHHHHHHHHHH---S--HHHHHHHHHHHHH---GGG--HHHHHHHHHTT-GGG-----------

Sequence (245 aa):
MSTAKPTLLAQATDLQVKLVQIGAAEKNKELLQHFKGVHASLQQHFERTKDLLDTGELLENHELVPKDFLPRGKVSGLRKKVGILRKRLSESRSQLMAQNTWASCDKEAGELGDILDTKFRAIWAQYIRERTQKTEPFAPFKQMESCAEVLAEIERVAVELNQALAELPRSEADFAKIKKAEARIISLIAKLDLGDVPKSVEQFLKRASQSGVSLAELSDEVLEWLKDKKLTGNLRITTGTRPRV

Organism: NCBI:txid1838286

Radius of gyration: 35.06 Å; chains: 1; bounding box: 102×45×91 Å